Protein AF-A0A3C1B361-F1 (afdb_monomer)

Structure (mmCIF, N/CA/C/O backbone):
data_AF-A0A3C1B361-F1
#
_entry.id   AF-A0A3C1B361-F1
#
loop_
_atom_site.group_PDB
_atom_site.id
_atom_site.type_symbol
_atom_site.label_atom_id
_atom_site.label_alt_id
_atom_site.label_comp_id
_atom_site.label_asym_id
_atom_site.label_entity_id
_atom_site.label_seq_id
_atom_site.pdbx_PDB_ins_code
_atom_site.Cartn_x
_atom_site.Cartn_y
_atom_site.Cartn_z
_atom_site.occupancy
_atom_site.B_iso_or_equiv
_atom_site.auth_seq_id
_atom_site.auth_comp_id
_atom_site.auth_asym_id
_atom_site.auth_atom_id
_atom_site.pdbx_PDB_model_num
ATOM 1 N N . SER A 1 1 ? 0.308 -40.276 -35.090 1.00 43.78 1 SER A N 1
ATOM 2 C CA . SER A 1 1 ? 1.074 -39.044 -34.791 1.00 43.78 1 SER A CA 1
ATOM 3 C C . SER A 1 1 ? 0.540 -38.230 -33.607 1.00 43.78 1 SER A C 1
ATOM 5 O O . SER A 1 1 ? 1.326 -37.520 -33.003 1.00 43.78 1 SER A O 1
ATOM 7 N N . GLY A 1 2 ? -0.745 -38.332 -33.219 1.00 41.47 2 GLY A N 1
ATOM 8 C CA . GLY A 1 2 ? -1.313 -37.554 -32.095 1.00 41.47 2 GLY A CA 1
ATOM 9 C C . GLY A 1 2 ? -0.984 -38.049 -30.674 1.00 41.47 2 GLY A C 1
ATOM 10 O O . GLY A 1 2 ? -1.114 -37.291 -29.724 1.00 41.47 2 GLY A O 1
ATOM 11 N N . SER A 1 3 ? -0.509 -39.290 -30.516 1.00 43.78 3 SER A N 1
ATOM 12 C CA . SER A 1 3 ? -0.198 -39.880 -29.199 1.00 43.78 3 SER A CA 1
ATOM 13 C C . SER A 1 3 ? 1.091 -39.331 -28.559 1.00 43.78 3 SER A C 1
ATOM 15 O O . SER A 1 3 ? 1.158 -39.249 -27.337 1.00 43.78 3 SER A O 1
ATOM 17 N N . LEU A 1 4 ? 2.077 -38.904 -29.359 1.00 37.38 4 LEU A N 1
ATOM 18 C CA . LEU A 1 4 ? 3.345 -38.331 -28.874 1.00 37.38 4 LEU A CA 1
ATOM 19 C C . LEU A 1 4 ? 3.200 -36.869 -28.421 1.00 37.38 4 LEU A C 1
ATOM 21 O O . LEU A 1 4 ? 3.831 -36.459 -27.453 1.00 37.38 4 LEU A O 1
ATOM 25 N N . LEU A 1 5 ? 2.336 -36.096 -29.088 1.00 31.28 5 LEU A N 1
ATOM 26 C CA . LEU A 1 5 ? 2.007 -34.728 -28.674 1.00 31.28 5 LEU A CA 1
ATOM 27 C C . LEU A 1 5 ? 1.145 -34.729 -27.404 1.00 31.28 5 LEU A C 1
ATOM 29 O O . LEU A 1 5 ? 1.425 -33.969 -26.486 1.00 31.28 5 LEU A O 1
ATOM 33 N N . ALA A 1 6 ? 0.176 -35.646 -27.297 1.00 35.16 6 ALA A N 1
ATOM 34 C CA . ALA A 1 6 ? -0.646 -35.795 -26.096 1.00 35.16 6 ALA A CA 1
ATOM 35 C C . ALA A 1 6 ? 0.151 -36.288 -24.869 1.00 35.16 6 ALA A C 1
ATOM 37 O O . ALA A 1 6 ? -0.128 -35.865 -23.748 1.00 35.16 6 ALA A O 1
ATOM 38 N N . SER A 1 7 ? 1.165 -37.149 -25.054 1.00 32.72 7 SER A N 1
ATOM 39 C CA . SER A 1 7 ? 2.025 -37.582 -23.941 1.00 32.72 7 SER A CA 1
ATOM 40 C C . SER A 1 7 ? 3.006 -36.494 -23.503 1.00 32.72 7 SER A C 1
ATOM 42 O O . SER A 1 7 ? 3.297 -36.389 -22.315 1.00 32.72 7 SER A O 1
ATOM 44 N N . ALA A 1 8 ? 3.505 -35.673 -24.435 1.00 37.97 8 ALA A N 1
ATOM 45 C CA . ALA A 1 8 ? 4.335 -34.516 -24.103 1.00 37.97 8 ALA A CA 1
ATOM 46 C C . ALA A 1 8 ? 3.552 -33.487 -23.271 1.00 37.97 8 ALA A C 1
ATOM 48 O O . ALA A 1 8 ? 4.084 -32.970 -22.291 1.00 37.97 8 ALA A O 1
ATOM 49 N N . ASP A 1 9 ? 2.275 -33.271 -23.598 1.00 42.62 9 ASP A N 1
ATOM 50 C CA . ASP A 1 9 ? 1.386 -32.341 -22.894 1.00 42.62 9 ASP A CA 1
ATOM 51 C C . ASP A 1 9 ? 1.032 -32.830 -21.476 1.00 42.62 9 ASP A C 1
ATOM 53 O O . ASP A 1 9 ? 1.065 -32.066 -20.517 1.00 42.62 9 ASP A O 1
ATOM 57 N N . GLN A 1 10 ? 0.812 -34.139 -21.288 1.00 42.81 10 GLN A N 1
ATOM 58 C CA . GLN A 1 10 ? 0.592 -34.726 -19.956 1.00 42.81 10 GLN A CA 1
ATOM 59 C C . GLN A 1 10 ? 1.847 -34.726 -19.074 1.00 42.81 10 GLN A C 1
ATOM 61 O O . GLN A 1 10 ? 1.753 -34.526 -17.862 1.00 42.81 10 GLN A O 1
ATOM 66 N N . VAL A 1 11 ? 3.027 -34.949 -19.659 1.00 43.09 11 VAL A N 1
ATOM 67 C CA . VAL A 1 11 ? 4.304 -34.875 -18.933 1.00 43.09 11 VAL A CA 1
ATOM 68 C C . VAL A 1 11 ? 4.613 -33.426 -18.560 1.00 43.09 11 VAL A C 1
ATOM 70 O O . VAL A 1 11 ? 5.000 -33.166 -17.424 1.00 43.09 11 VAL A O 1
ATOM 73 N N . PHE A 1 12 ? 4.359 -32.475 -19.459 1.00 39.59 12 PHE A N 1
ATOM 74 C CA . PHE A 1 12 ? 4.481 -31.048 -19.177 1.00 39.59 12 PHE A CA 1
ATOM 75 C C . PHE A 1 12 ? 3.481 -30.594 -18.107 1.00 39.59 12 PHE A C 1
ATOM 77 O O . PHE A 1 12 ? 3.872 -29.902 -17.172 1.00 39.59 12 PHE A O 1
ATOM 84 N N . ALA A 1 13 ? 2.228 -31.053 -18.160 1.00 45.12 13 ALA A N 1
ATOM 85 C CA . ALA A 1 13 ? 1.212 -30.787 -17.142 1.00 45.12 13 ALA A CA 1
ATOM 86 C C . ALA A 1 13 ? 1.587 -31.376 -15.772 1.00 45.12 13 ALA A C 1
ATOM 88 O O . ALA A 1 13 ? 1.383 -30.733 -14.750 1.00 45.12 13 ALA A O 1
ATOM 89 N N . ARG A 1 14 ? 2.197 -32.569 -15.739 1.00 44.44 14 ARG A N 1
ATOM 90 C CA . ARG A 1 14 ? 2.640 -33.220 -14.496 1.00 44.44 14 ARG A CA 1
ATOM 91 C C . ARG A 1 14 ? 3.894 -32.566 -13.907 1.00 44.44 14 ARG A C 1
ATOM 93 O O . ARG A 1 14 ? 3.990 -32.426 -12.693 1.00 44.44 14 ARG A O 1
ATOM 100 N N . ILE A 1 15 ? 4.838 -32.137 -14.748 1.00 48.41 15 ILE A N 1
ATOM 101 C CA . ILE A 1 15 ? 6.036 -31.394 -14.321 1.00 48.41 15 ILE A CA 1
ATOM 102 C C . ILE A 1 15 ? 5.644 -29.998 -13.832 1.00 48.41 15 ILE A C 1
ATOM 104 O O . ILE A 1 15 ? 6.114 -29.566 -12.783 1.00 48.41 15 ILE A O 1
ATOM 108 N N . THR A 1 16 ? 4.750 -29.309 -14.545 1.00 47.09 16 THR A N 1
ATOM 109 C CA . THR A 1 16 ? 4.246 -27.996 -14.124 1.00 47.09 16 THR A CA 1
ATOM 110 C C . THR A 1 16 ? 3.415 -28.107 -12.852 1.00 47.09 16 THR A C 1
ATOM 112 O O . THR A 1 16 ? 3.660 -27.330 -11.940 1.00 47.09 16 THR A O 1
ATOM 115 N N . SER A 1 17 ? 2.536 -29.104 -12.706 1.00 47.41 17 SER A N 1
ATOM 116 C CA . SER A 1 17 ? 1.758 -29.304 -11.476 1.00 47.41 17 SER A CA 1
ATOM 117 C C . SER A 1 17 ? 2.626 -29.686 -10.274 1.00 47.41 17 SER A C 1
ATOM 119 O O . SER A 1 17 ? 2.359 -29.226 -9.172 1.00 47.41 17 SER A O 1
ATOM 121 N N . GLN A 1 18 ? 3.677 -30.495 -10.459 1.00 49.66 18 GLN A N 1
ATOM 122 C CA . GLN A 1 18 ? 4.602 -30.863 -9.377 1.00 49.66 18 GLN A CA 1
ATOM 123 C C . GLN A 1 18 ? 5.540 -29.714 -8.985 1.00 49.66 18 GLN A C 1
ATOM 125 O O . GLN A 1 18 ? 5.823 -29.544 -7.800 1.00 49.66 18 GLN A O 1
ATOM 130 N N . LEU A 1 19 ? 5.975 -28.890 -9.945 1.00 46.25 19 LEU A N 1
ATOM 131 C CA . LEU A 1 19 ? 6.675 -27.635 -9.655 1.00 46.25 19 LEU A CA 1
ATOM 132 C C . LEU A 1 19 ? 5.749 -26.654 -8.925 1.00 46.25 19 LEU A C 1
ATOM 134 O O . LEU A 1 19 ? 6.136 -26.095 -7.911 1.00 46.25 19 LEU A O 1
ATOM 138 N N . LEU A 1 20 ? 4.509 -26.483 -9.381 1.00 46.53 20 LEU A N 1
ATOM 139 C CA . LEU A 1 20 ? 3.527 -25.587 -8.761 1.00 46.53 20 LEU A CA 1
ATOM 140 C C . LEU A 1 20 ? 3.079 -26.040 -7.362 1.00 46.53 20 LEU A C 1
ATOM 142 O O . LEU A 1 20 ? 2.824 -25.184 -6.522 1.00 46.53 20 LEU A O 1
ATOM 146 N N . ALA A 1 21 ? 3.005 -27.348 -7.099 1.00 48.56 21 ALA A N 1
ATOM 147 C CA . ALA A 1 21 ? 2.548 -27.895 -5.818 1.00 48.56 21 ALA A CA 1
ATOM 148 C C . ALA A 1 21 ? 3.612 -27.853 -4.706 1.00 48.56 21 ALA A C 1
ATOM 150 O O . ALA A 1 21 ? 3.256 -27.733 -3.538 1.00 48.56 21 ALA A O 1
ATOM 151 N N . ASN A 1 22 ? 4.902 -27.931 -5.053 1.00 41.91 22 ASN A N 1
ATOM 152 C CA . ASN A 1 22 ? 6.002 -27.922 -4.076 1.00 41.91 22 ASN A CA 1
ATOM 153 C C . ASN A 1 22 ? 6.704 -26.566 -3.938 1.00 41.91 22 ASN A C 1
ATOM 155 O O . ASN A 1 22 ? 7.564 -26.407 -3.073 1.00 41.91 22 ASN A O 1
ATOM 159 N N . LEU A 1 23 ? 6.371 -25.587 -4.778 1.00 42.28 23 LEU A N 1
ATOM 160 C CA . LEU A 1 23 ? 6.886 -24.235 -4.635 1.00 42.28 23 LEU A CA 1
ATOM 161 C C . LEU A 1 23 ? 5.930 -23.436 -3.749 1.00 42.28 23 LEU A C 1
ATOM 163 O O . LEU A 1 23 ? 4.831 -23.073 -4.170 1.00 42.28 23 LEU A O 1
ATOM 167 N N . SER A 1 24 ? 6.386 -23.042 -2.560 1.00 50.28 24 SER A N 1
ATOM 168 C CA . SER A 1 24 ? 5.965 -21.774 -1.966 1.00 50.28 24 SER A CA 1
ATOM 169 C C . SER A 1 24 ? 6.374 -20.678 -2.959 1.00 50.28 24 SER A C 1
ATOM 171 O O . SER A 1 24 ? 7.453 -20.101 -2.869 1.00 50.28 24 SER A O 1
ATOM 173 N N . LEU A 1 25 ? 5.548 -20.440 -3.990 1.00 50.75 25 LEU A N 1
ATOM 174 C CA . LEU A 1 25 ? 5.899 -19.597 -5.139 1.00 50.75 25 LEU A CA 1
ATOM 175 C C . LEU A 1 25 ? 6.441 -18.241 -4.681 1.00 50.75 25 LEU A C 1
ATOM 177 O O . LEU A 1 25 ? 7.378 -17.728 -5.276 1.00 50.75 25 LEU A O 1
ATOM 181 N N . ASN A 1 26 ? 5.930 -17.699 -3.576 1.00 49.22 26 ASN A N 1
ATOM 182 C CA . ASN A 1 26 ? 6.460 -16.478 -2.981 1.00 49.22 26 ASN A CA 1
ATOM 183 C C . ASN A 1 26 ? 7.916 -16.590 -2.526 1.00 49.22 26 ASN A C 1
ATOM 185 O O . ASN A 1 26 ? 8.687 -15.690 -2.836 1.00 49.22 26 ASN A O 1
ATOM 189 N N . GLU A 1 27 ? 8.328 -17.656 -1.848 1.00 53.78 27 GLU A N 1
ATOM 190 C CA . GLU A 1 27 ? 9.717 -17.810 -1.407 1.00 53.78 27 GLU A CA 1
ATOM 191 C C . GLU A 1 27 ? 10.642 -18.049 -2.597 1.00 53.78 27 GLU A C 1
ATOM 193 O O . GLU A 1 27 ? 11.673 -17.392 -2.698 1.00 53.78 27 GLU A O 1
ATOM 198 N N . PHE A 1 28 ? 10.241 -18.893 -3.553 1.00 56.16 28 PHE A N 1
ATOM 199 C CA . PHE A 1 28 ? 11.017 -19.122 -4.772 1.00 56.16 28 PHE A CA 1
ATOM 200 C C . PHE A 1 28 ? 11.166 -17.849 -5.612 1.00 56.16 28 PHE A C 1
ATOM 202 O O . PHE A 1 28 ? 12.274 -17.514 -6.021 1.00 56.16 28 PHE A O 1
ATOM 209 N N . PHE A 1 29 ? 10.085 -17.092 -5.834 1.00 56.94 29 PHE A N 1
ATOM 210 C CA . PHE A 1 29 ? 10.151 -15.831 -6.576 1.00 56.94 29 PHE A CA 1
ATOM 211 C C . PHE A 1 29 ? 10.931 -14.762 -5.818 1.00 56.94 29 PHE A C 1
ATOM 213 O O . PHE A 1 29 ? 11.700 -14.037 -6.440 1.00 56.94 29 PHE A O 1
ATOM 220 N N . THR A 1 30 ? 10.793 -14.682 -4.494 1.00 55.38 30 THR A N 1
ATOM 221 C CA . THR A 1 30 ? 11.565 -13.737 -3.677 1.00 55.38 30 THR A CA 1
ATOM 222 C C . THR A 1 30 ? 13.045 -14.071 -3.726 1.00 55.38 30 THR A C 1
ATOM 224 O O . THR A 1 30 ? 13.848 -13.182 -3.977 1.00 55.38 30 THR A O 1
ATOM 227 N N . GLN A 1 31 ? 13.415 -15.344 -3.568 1.00 56.97 31 GLN A N 1
ATOM 228 C CA . GLN A 1 31 ? 14.799 -15.811 -3.626 1.00 56.97 31 GLN A CA 1
ATOM 229 C C . GLN A 1 31 ? 15.398 -15.661 -5.027 1.00 56.97 31 GLN A C 1
ATOM 231 O O . GLN A 1 31 ? 16.517 -15.174 -5.148 1.00 56.97 31 GLN A O 1
ATOM 236 N N . LEU A 1 32 ? 14.658 -16.008 -6.084 1.00 63.91 32 LEU A N 1
ATOM 237 C CA . LEU A 1 32 ? 15.095 -15.850 -7.474 1.00 63.91 32 LEU A CA 1
ATOM 238 C C . LEU A 1 32 ? 15.288 -14.372 -7.833 1.00 63.91 32 LEU A C 1
ATOM 240 O O . LEU A 1 32 ? 16.283 -14.004 -8.453 1.00 63.91 32 LEU A O 1
ATOM 244 N N . PHE A 1 33 ? 14.366 -13.512 -7.403 1.00 64.56 33 PHE A N 1
ATOM 245 C CA . PHE A 1 33 ? 14.441 -12.071 -7.612 1.00 64.56 33 PHE A CA 1
ATOM 246 C C . PHE A 1 33 ? 15.593 -11.433 -6.817 1.00 64.56 33 PHE A C 1
ATOM 248 O O . PHE A 1 33 ? 16.367 -10.660 -7.382 1.00 64.56 33 PHE A O 1
ATOM 255 N N . LEU A 1 34 ? 15.780 -11.806 -5.542 1.00 62.50 34 LEU A N 1
ATOM 256 C CA . LEU A 1 34 ? 16.923 -11.363 -4.731 1.00 62.50 34 LEU A CA 1
ATOM 257 C C . LEU A 1 34 ? 18.249 -11.829 -5.337 1.00 62.50 34 LEU A C 1
ATOM 259 O O . LEU A 1 34 ? 19.192 -11.045 -5.439 1.00 62.50 34 LEU A O 1
ATOM 263 N N . ALA A 1 35 ? 18.308 -13.090 -5.772 1.00 64.12 35 ALA A N 1
ATOM 264 C CA . ALA A 1 35 ? 19.471 -13.655 -6.435 1.00 64.12 35 ALA A CA 1
ATOM 265 C C . ALA A 1 35 ? 19.816 -12.857 -7.694 1.00 64.12 35 ALA A C 1
ATOM 267 O O . ALA A 1 35 ? 20.983 -12.550 -7.897 1.00 64.12 35 ALA A O 1
ATOM 268 N N . LEU A 1 36 ? 18.828 -12.435 -8.489 1.00 64.19 36 LEU A N 1
ATOM 269 C CA . LEU A 1 36 ? 19.059 -11.676 -9.719 1.00 64.19 36 LEU A CA 1
ATOM 270 C C . LEU A 1 36 ? 19.474 -10.215 -9.479 1.00 64.19 36 LEU A C 1
ATOM 272 O O . LEU A 1 36 ? 20.183 -9.644 -10.302 1.00 64.19 36 LEU A O 1
ATOM 276 N N . ILE A 1 37 ? 19.067 -9.609 -8.360 1.00 66.25 37 ILE A N 1
ATOM 277 C CA . ILE A 1 37 ? 19.545 -8.279 -7.938 1.00 66.25 37 ILE A CA 1
ATOM 278 C C . ILE A 1 37 ? 20.979 -8.359 -7.447 1.00 66.25 37 ILE A C 1
ATOM 280 O O . ILE A 1 37 ? 21.777 -7.483 -7.763 1.00 66.25 37 ILE A O 1
ATOM 284 N N . LEU A 1 38 ? 21.302 -9.392 -6.667 1.00 61.62 38 LEU A N 1
ATOM 285 C CA . LEU A 1 38 ? 22.637 -9.594 -6.115 1.00 61.62 38 LEU A CA 1
ATOM 286 C C . LEU A 1 38 ? 23.616 -10.098 -7.174 1.00 61.62 38 LEU A C 1
ATOM 288 O O . LEU A 1 38 ? 24.799 -9.775 -7.101 1.00 61.62 38 LEU A O 1
ATOM 292 N N . PHE A 1 39 ? 23.139 -10.827 -8.182 1.00 73.62 39 PHE A N 1
ATOM 293 C CA . PHE A 1 39 ? 23.966 -11.421 -9.226 1.00 73.62 39 PHE A CA 1
ATOM 294 C C . PHE A 1 39 ? 24.863 -10.394 -9.943 1.00 73.62 39 PHE A C 1
ATOM 296 O O . PHE A 1 39 ? 26.060 -10.644 -10.014 1.00 73.62 39 PHE A O 1
ATOM 303 N N . PRO A 1 40 ? 24.392 -9.207 -10.378 1.00 64.94 40 PRO A N 1
ATOM 304 C CA . PRO A 1 40 ? 25.251 -8.150 -10.913 1.00 64.94 40 PRO A CA 1
ATOM 305 C C . PRO A 1 40 ? 26.303 -7.632 -9.928 1.00 64.94 40 PRO A C 1
ATOM 307 O O . PRO A 1 40 ? 27.407 -7.302 -10.350 1.00 64.94 40 PRO A O 1
ATOM 310 N N . PHE A 1 41 ? 25.996 -7.552 -8.628 1.00 63.84 41 PHE A N 1
ATOM 311 C CA . PHE A 1 41 ? 26.960 -7.113 -7.610 1.00 63.84 41 PHE A CA 1
ATOM 312 C C . PHE A 1 41 ? 28.024 -8.177 -7.357 1.00 63.84 41 PHE A C 1
ATOM 314 O O . PHE A 1 41 ? 29.206 -7.849 -7.292 1.00 63.84 41 PHE A O 1
ATOM 321 N N . ILE A 1 42 ? 27.618 -9.446 -7.282 1.00 66.56 42 ILE A N 1
ATOM 322 C CA . ILE A 1 42 ? 28.518 -10.596 -7.152 1.00 66.56 42 ILE A CA 1
ATOM 323 C C . ILE A 1 42 ? 29.387 -10.711 -8.407 1.00 66.56 42 ILE A C 1
ATOM 325 O O . ILE A 1 42 ? 30.605 -10.817 -8.306 1.00 66.56 42 ILE A O 1
ATOM 329 N N . PHE A 1 43 ? 28.789 -10.598 -9.592 1.00 67.88 43 PHE A N 1
ATOM 330 C CA . PHE A 1 43 ? 29.492 -10.616 -10.870 1.00 67.88 43 PHE A CA 1
ATOM 331 C C . PHE A 1 43 ? 30.463 -9.436 -10.995 1.00 67.88 43 PHE A C 1
ATOM 333 O O . PHE A 1 43 ? 31.602 -9.631 -11.396 1.00 67.88 43 PHE A O 1
ATOM 340 N N . SER A 1 44 ? 30.065 -8.229 -10.582 1.00 55.72 44 SER A N 1
ATOM 341 C CA . SER A 1 44 ? 30.933 -7.043 -10.532 1.00 55.72 44 SER A CA 1
ATOM 342 C C . SER A 1 44 ? 32.094 -7.213 -9.546 1.00 55.72 44 SER A C 1
ATOM 344 O O . SER A 1 44 ? 33.234 -6.881 -9.868 1.00 55.72 44 SER A O 1
ATOM 346 N N . PHE A 1 45 ? 31.845 -7.797 -8.371 1.00 62.12 45 PHE A N 1
ATOM 347 C CA . PHE A 1 45 ? 32.878 -8.124 -7.387 1.00 62.12 45 PHE A CA 1
ATOM 348 C C . PHE A 1 45 ? 33.878 -9.157 -7.932 1.00 62.12 45 PHE A C 1
ATOM 350 O O . PHE A 1 45 ? 35.089 -8.945 -7.858 1.00 62.12 45 PHE A O 1
ATOM 357 N N . MET A 1 46 ? 33.386 -10.229 -8.562 1.00 66.62 46 MET A N 1
ATOM 358 C CA . MET A 1 46 ? 34.220 -11.251 -9.205 1.00 66.62 46 MET A CA 1
ATOM 359 C C . MET A 1 46 ? 35.014 -10.689 -10.392 1.00 66.62 46 MET A C 1
ATOM 361 O O . MET A 1 46 ? 36.205 -10.960 -10.525 1.00 66.62 46 MET A O 1
ATOM 365 N N . TYR A 1 47 ? 34.384 -9.863 -11.229 1.00 62.59 47 TYR A N 1
ATOM 366 C CA . TYR A 1 47 ? 35.009 -9.241 -12.395 1.00 62.59 47 TYR A CA 1
ATOM 367 C C . TYR A 1 47 ? 36.061 -8.191 -11.999 1.00 62.59 47 TYR A C 1
ATOM 369 O O . TYR A 1 47 ? 37.126 -8.125 -12.608 1.00 62.59 47 TYR A O 1
ATOM 377 N N . SER A 1 48 ? 35.818 -7.427 -10.928 1.00 53.34 48 SER A N 1
ATOM 378 C CA . SER A 1 48 ? 36.789 -6.498 -10.332 1.00 53.34 48 SER A CA 1
ATOM 379 C C . SER A 1 48 ? 38.027 -7.228 -9.795 1.00 53.34 48 SER A C 1
ATOM 381 O O . SER A 1 48 ? 39.154 -6.789 -10.030 1.00 53.34 48 SER A O 1
ATOM 383 N N . GLY A 1 49 ? 37.843 -8.394 -9.162 1.00 52.62 49 GLY A N 1
ATOM 384 C CA . GLY A 1 49 ? 38.947 -9.272 -8.759 1.00 52.62 49 GLY A CA 1
ATOM 385 C C . GLY A 1 49 ? 39.768 -9.788 -9.947 1.00 52.62 49 GLY A C 1
ATOM 386 O O . GLY A 1 49 ? 40.997 -9.769 -9.900 1.00 52.62 49 GLY A O 1
ATOM 387 N N . TYR A 1 50 ? 39.098 -10.158 -11.042 1.00 57.38 50 TYR A N 1
ATOM 388 C CA . TYR A 1 50 ? 39.734 -10.646 -12.272 1.00 57.38 50 TYR A CA 1
ATOM 389 C C . TYR A 1 50 ? 40.514 -9.550 -13.024 1.00 57.38 50 TYR A C 1
ATOM 391 O O . TYR A 1 50 ? 41.604 -9.793 -13.543 1.00 57.38 50 TYR A O 1
ATOM 399 N N . ILE A 1 51 ? 39.989 -8.319 -13.065 1.00 50.88 51 ILE A N 1
ATOM 400 C CA . ILE A 1 51 ? 40.660 -7.166 -13.689 1.00 50.88 51 ILE A CA 1
ATOM 401 C C . ILE A 1 51 ? 41.845 -6.681 -12.850 1.00 50.88 51 ILE A C 1
ATOM 403 O O . ILE A 1 51 ? 42.887 -6.346 -13.414 1.00 50.88 51 ILE A O 1
ATOM 407 N N . LYS A 1 52 ? 41.737 -6.687 -11.514 1.00 47.19 52 LYS A N 1
ATOM 408 C CA . LYS A 1 52 ? 42.843 -6.303 -10.623 1.00 47.19 52 LYS A CA 1
ATOM 409 C C . LYS A 1 52 ? 44.062 -7.217 -10.786 1.00 47.19 52 LYS A C 1
ATOM 411 O O . LYS A 1 52 ? 45.184 -6.753 -10.624 1.00 47.19 52 LYS A O 1
ATOM 416 N N . GLN A 1 53 ? 43.854 -8.477 -11.168 1.00 51.09 53 GLN A N 1
ATOM 417 C CA . GLN A 1 53 ? 44.936 -9.421 -11.449 1.00 51.09 53 GLN A CA 1
ATOM 418 C C . GLN A 1 53 ? 45.629 -9.137 -12.796 1.00 51.09 53 GLN A C 1
ATOM 420 O O . GLN A 1 53 ? 46.840 -9.272 -12.892 1.00 51.09 53 GLN A O 1
ATOM 425 N N . ARG A 1 54 ? 44.905 -8.631 -13.807 1.00 47.66 54 ARG A N 1
ATOM 426 C CA . ARG A 1 54 ? 45.498 -8.201 -15.091 1.00 47.66 54 ARG A CA 1
ATOM 427 C C . ARG A 1 54 ? 46.210 -6.845 -15.042 1.00 47.66 54 ARG A C 1
ATOM 429 O O . ARG A 1 54 ? 47.132 -6.638 -15.817 1.00 47.66 54 ARG A O 1
ATOM 436 N N . PHE A 1 55 ? 45.806 -5.940 -14.149 1.00 46.12 55 PHE A N 1
ATOM 437 C CA . PHE A 1 55 ? 46.440 -4.619 -13.996 1.00 46.12 55 PHE A CA 1
ATOM 438 C C . PHE A 1 55 ? 47.709 -4.620 -13.131 1.00 46.12 55 PHE A C 1
ATOM 440 O O . PHE A 1 55 ? 48.421 -3.622 -13.119 1.00 46.12 55 PHE A O 1
ATOM 447 N N . ILE A 1 56 ? 47.997 -5.703 -12.401 1.00 50.94 56 ILE A N 1
ATOM 448 C CA . ILE A 1 56 ? 49.260 -5.839 -11.653 1.00 50.94 56 ILE A CA 1
ATOM 449 C C . ILE A 1 56 ? 50.363 -6.459 -12.535 1.00 50.94 56 ILE A C 1
ATOM 451 O O . ILE A 1 56 ? 51.536 -6.183 -12.301 1.00 50.94 56 ILE A O 1
ATOM 455 N N . ASP A 1 57 ? 49.999 -7.188 -13.599 1.00 51.72 57 ASP A N 1
ATOM 456 C CA . ASP A 1 57 ? 50.955 -7.858 -14.497 1.00 51.72 57 ASP A CA 1
ATOM 457 C C . ASP A 1 57 ? 51.294 -7.073 -15.783 1.00 51.72 57 ASP A C 1
ATOM 459 O O . ASP A 1 57 ? 52.231 -7.442 -16.491 1.00 51.72 57 ASP A O 1
ATOM 463 N N . GLN A 1 58 ? 50.586 -5.981 -16.100 1.00 47.16 58 GLN A N 1
ATOM 464 C CA . GLN A 1 58 ? 50.902 -5.119 -17.248 1.00 47.16 58 GLN A CA 1
ATOM 465 C C . GLN A 1 58 ? 50.914 -3.631 -16.864 1.00 47.16 58 GLN A C 1
ATOM 467 O O . GLN A 1 58 ? 49.883 -3.031 -16.575 1.00 47.16 58 GLN A O 1
ATOM 472 N N . ASP A 1 59 ? 52.116 -3.059 -16.951 1.00 40.44 59 ASP A N 1
ATOM 473 C CA . ASP A 1 59 ? 52.446 -1.638 -17.106 1.00 40.44 59 ASP A CA 1
ATOM 474 C C . ASP A 1 59 ? 52.582 -0.740 -15.866 1.00 40.44 59 ASP A C 1
ATOM 476 O O . ASP A 1 59 ? 51.741 0.090 -15.522 1.00 40.44 59 ASP A O 1
ATOM 480 N N . GLY A 1 60 ? 53.815 -0.738 -15.350 1.00 48.16 60 GLY A N 1
ATOM 481 C CA . GLY A 1 60 ? 54.440 0.387 -14.655 1.00 48.16 60 GLY A CA 1
ATOM 482 C C . GLY A 1 60 ? 54.794 1.584 -15.554 1.00 48.16 60 GLY A C 1
ATOM 483 O O . GLY A 1 60 ? 55.852 2.176 -15.367 1.00 48.16 60 GLY A O 1
ATOM 484 N N . SER A 1 61 ? 53.963 1.977 -16.529 1.00 45.41 61 SER A N 1
ATOM 485 C CA . SER A 1 61 ? 54.255 3.178 -17.338 1.00 45.41 61 SER A CA 1
ATOM 486 C C . SER A 1 61 ? 53.046 3.814 -18.041 1.00 45.41 61 SER A C 1
ATOM 488 O O . SER A 1 61 ? 53.014 3.935 -19.256 1.00 45.41 61 SER A O 1
ATOM 490 N N . ALA A 1 62 ? 52.060 4.312 -17.289 1.00 38.22 62 ALA A N 1
ATOM 491 C CA . ALA A 1 62 ? 51.108 5.302 -17.826 1.00 38.22 62 ALA A CA 1
ATOM 492 C C . ALA A 1 62 ? 50.438 6.140 -16.724 1.00 38.22 62 ALA A C 1
ATOM 494 O O . ALA A 1 62 ? 49.228 6.356 -16.717 1.00 38.22 62 ALA A O 1
ATOM 495 N N . PHE A 1 63 ? 51.228 6.638 -15.772 1.00 39.41 63 PHE A N 1
ATOM 496 C CA . PHE A 1 63 ? 50.756 7.570 -14.748 1.00 39.41 63 PHE A CA 1
ATOM 497 C C . PHE A 1 63 ? 50.787 9.010 -15.280 1.00 39.41 63 PHE A C 1
ATOM 499 O O . PHE A 1 63 ? 51.555 9.833 -14.803 1.00 39.41 63 PHE A O 1
ATOM 506 N N . ASN A 1 64 ? 50.020 9.320 -16.330 1.00 43.38 64 ASN A N 1
ATOM 507 C CA . ASN A 1 64 ? 49.695 10.712 -16.657 1.00 43.38 64 ASN A CA 1
ATOM 508 C C . ASN A 1 64 ? 48.596 10.805 -17.714 1.00 43.38 64 ASN A C 1
ATOM 510 O O . ASN A 1 64 ? 48.867 10.772 -18.912 1.00 43.38 64 ASN A O 1
ATOM 514 N N . ARG A 1 65 ? 47.353 10.942 -17.238 1.00 37.31 65 ARG A N 1
ATOM 515 C CA . ARG A 1 65 ? 46.295 11.795 -17.809 1.00 37.31 65 ARG A CA 1
ATOM 516 C C . ARG A 1 65 ? 45.036 11.679 -16.954 1.00 37.31 65 ARG A C 1
ATOM 518 O O . ARG A 1 65 ? 44.056 11.028 -17.306 1.00 37.31 65 ARG A O 1
ATOM 525 N N . ILE A 1 66 ? 45.100 12.313 -15.788 1.00 43.44 66 ILE A N 1
ATOM 526 C CA . ILE A 1 66 ? 43.912 12.672 -15.018 1.00 43.44 66 ILE A CA 1
ATOM 527 C C . ILE A 1 66 ? 43.411 13.984 -15.622 1.00 43.44 66 ILE A C 1
ATOM 529 O O . ILE A 1 66 ? 43.835 15.052 -15.198 1.00 43.44 66 ILE A O 1
ATOM 533 N N . ASP A 1 67 ? 42.536 13.892 -16.624 1.00 34.16 67 ASP A N 1
ATOM 534 C CA . ASP A 1 67 ? 41.701 15.025 -17.026 1.00 34.16 67 ASP A CA 1
ATOM 535 C C . ASP A 1 67 ? 40.300 14.843 -16.443 1.00 34.16 67 ASP A C 1
ATOM 537 O O . ASP A 1 67 ? 39.512 13.964 -16.810 1.00 34.16 67 ASP A O 1
ATOM 541 N N . SER A 1 68 ? 40.033 15.708 -15.474 1.00 48.00 68 SER A N 1
ATOM 542 C CA . SER A 1 68 ? 38.789 15.934 -14.768 1.00 48.00 68 SER A CA 1
ATOM 543 C C . SER A 1 68 ? 37.709 16.469 -15.709 1.00 48.00 68 SER A C 1
ATOM 545 O O . SER A 1 68 ? 37.616 17.653 -16.008 1.00 48.00 68 SER A O 1
ATOM 547 N N . THR A 1 69 ? 36.792 15.593 -16.104 1.00 35.34 69 THR A N 1
ATOM 548 C CA . THR A 1 69 ? 35.407 15.983 -16.381 1.00 35.34 69 THR A CA 1
ATOM 549 C C . THR A 1 69 ? 34.514 14.956 -15.712 1.00 35.34 69 THR A C 1
ATOM 551 O O . THR A 1 69 ? 34.805 13.762 -15.730 1.00 35.34 69 THR A O 1
ATOM 554 N N . THR A 1 70 ? 33.458 15.419 -15.054 1.00 38.56 70 THR A N 1
ATOM 555 C CA . THR A 1 70 ? 32.448 14.624 -14.354 1.00 38.56 70 THR A CA 1
ATOM 556 C C . THR A 1 70 ? 31.782 13.620 -15.302 1.00 38.56 70 THR A C 1
ATOM 558 O O . THR A 1 70 ? 30.679 13.824 -15.805 1.00 38.56 70 THR A O 1
ATOM 561 N N . LYS A 1 71 ? 32.454 12.493 -15.557 1.00 35.19 71 LYS A N 1
ATOM 562 C CA . LYS A 1 71 ? 31.884 11.322 -16.218 1.00 35.19 71 LYS A CA 1
ATOM 563 C C . LYS A 1 71 ? 30.908 10.692 -15.236 1.00 35.19 71 LYS A C 1
ATOM 565 O O . LYS A 1 71 ? 31.263 9.818 -14.452 1.00 35.19 71 LYS A O 1
ATOM 570 N N . GLY A 1 72 ? 29.668 11.177 -15.269 1.00 39.72 72 GLY A N 1
ATOM 571 C CA . GLY A 1 72 ? 28.543 10.461 -14.685 1.00 39.72 72 GLY A CA 1
ATOM 572 C C . GLY A 1 72 ? 28.588 9.003 -15.144 1.00 39.72 72 GLY A C 1
ATOM 573 O O . GLY A 1 72 ? 28.933 8.731 -16.293 1.00 39.72 72 GLY A O 1
ATOM 574 N N . PHE A 1 73 ? 28.293 8.094 -14.219 1.00 42.19 73 PHE A N 1
ATOM 575 C CA . PHE A 1 73 ? 28.284 6.642 -14.384 1.00 42.19 73 PHE A CA 1
ATOM 576 C C . PHE A 1 73 ? 27.575 6.240 -15.696 1.00 42.19 73 PHE A C 1
ATOM 578 O O . PHE A 1 73 ? 26.349 6.162 -15.755 1.00 42.19 73 PHE A O 1
ATOM 585 N N . ARG A 1 74 ? 28.333 6.063 -16.786 1.00 50.62 74 ARG A N 1
ATOM 586 C CA . ARG A 1 74 ? 27.805 5.641 -18.088 1.00 50.62 74 ARG A CA 1
ATOM 587 C C . ARG A 1 74 ? 27.848 4.123 -18.121 1.00 50.62 74 ARG A C 1
ATOM 589 O O . ARG A 1 74 ? 28.872 3.539 -18.456 1.00 50.62 74 ARG A O 1
ATOM 596 N N . ILE A 1 75 ? 26.740 3.510 -17.719 1.00 56.06 75 ILE A N 1
ATOM 597 C CA . ILE A 1 75 ? 26.529 2.067 -17.852 1.00 56.06 75 ILE A CA 1
ATOM 598 C C . ILE A 1 75 ? 26.588 1.730 -19.344 1.00 56.06 75 ILE A C 1
ATOM 600 O O . ILE A 1 75 ? 25.959 2.411 -20.159 1.00 56.06 75 ILE A O 1
ATOM 604 N N . ASP A 1 76 ? 27.367 0.710 -19.705 1.00 64.94 76 ASP A N 1
ATOM 605 C CA . ASP A 1 76 ? 27.426 0.213 -21.077 1.00 64.94 76 ASP A CA 1
ATOM 606 C C . ASP A 1 76 ? 26.013 -0.180 -21.532 1.00 64.94 76 ASP A C 1
ATOM 608 O O . ASP A 1 76 ? 25.310 -0.942 -20.861 1.00 64.94 76 ASP A O 1
ATOM 612 N N . LYS A 1 77 ? 25.589 0.358 -22.680 1.00 62.16 77 LYS A N 1
ATOM 613 C CA . LYS A 1 77 ? 24.262 0.108 -23.253 1.00 62.16 77 LYS A CA 1
ATOM 614 C C . LYS A 1 77 ? 24.020 -1.385 -23.461 1.00 62.16 77 LYS A C 1
ATOM 616 O O . LYS A 1 77 ? 22.893 -1.831 -23.294 1.00 62.16 77 LYS A O 1
ATOM 621 N N . THR A 1 78 ? 25.065 -2.148 -23.773 1.00 67.44 78 THR A N 1
ATOM 622 C CA . THR A 1 78 ? 24.975 -3.596 -23.991 1.00 67.44 78 THR A CA 1
ATOM 623 C C . THR A 1 78 ? 24.646 -4.329 -22.693 1.00 67.44 78 THR A C 1
ATOM 625 O O . THR A 1 78 ? 23.729 -5.143 -22.661 1.00 67.44 78 THR A O 1
ATOM 628 N N . ILE A 1 79 ? 25.330 -3.982 -21.597 1.00 70.00 79 ILE A N 1
ATOM 629 C CA . ILE A 1 79 ? 25.071 -4.552 -20.265 1.00 70.00 79 ILE A CA 1
ATOM 630 C C . ILE A 1 79 ? 23.649 -4.208 -19.821 1.00 70.00 79 ILE A C 1
ATOM 632 O O . ILE A 1 79 ? 22.923 -5.075 -19.339 1.00 70.00 79 ILE A O 1
ATOM 636 N N . LEU A 1 80 ? 23.232 -2.956 -20.028 1.00 66.69 80 LEU A N 1
ATOM 637 C CA . LEU A 1 80 ? 21.898 -2.500 -19.660 1.00 66.69 80 LEU A CA 1
ATOM 638 C C . LEU A 1 80 ? 20.799 -3.233 -20.442 1.00 66.69 80 LEU A C 1
ATOM 640 O O . LEU A 1 80 ? 19.826 -3.663 -19.835 1.00 66.69 80 LEU A O 1
ATOM 644 N N . ILE A 1 81 ? 20.951 -3.396 -21.759 1.00 67.19 81 ILE A N 1
ATOM 645 C CA . ILE A 1 81 ? 19.969 -4.094 -22.603 1.00 67.19 81 ILE A CA 1
ATOM 646 C C . ILE A 1 81 ? 19.863 -5.567 -22.206 1.00 67.19 81 ILE A C 1
ATOM 648 O O . ILE A 1 81 ? 18.752 -6.054 -22.009 1.00 67.19 81 ILE A O 1
ATOM 652 N N . THR A 1 82 ? 20.987 -6.268 -22.031 1.00 73.50 82 THR A N 1
ATOM 653 C CA . THR A 1 82 ? 20.986 -7.682 -21.618 1.00 73.50 82 THR A CA 1
ATOM 654 C C . THR A 1 82 ? 20.338 -7.862 -20.246 1.00 73.50 82 THR A C 1
ATOM 656 O O . THR A 1 82 ? 19.528 -8.767 -20.049 1.00 73.50 82 THR A O 1
ATOM 659 N N . PHE A 1 83 ? 20.643 -6.969 -19.304 1.00 73.31 83 PHE A N 1
ATOM 660 C CA . PHE A 1 83 ? 20.052 -6.985 -17.971 1.00 73.31 83 PHE A CA 1
ATOM 661 C C . PHE A 1 83 ? 18.541 -6.709 -18.000 1.00 73.31 83 PHE A C 1
ATOM 663 O O . PHE A 1 83 ? 17.775 -7.474 -17.415 1.00 73.31 83 PHE A O 1
ATOM 670 N N . LEU A 1 84 ? 18.096 -5.677 -18.730 1.00 70.06 84 LEU A N 1
ATOM 671 C CA . LEU A 1 84 ? 16.668 -5.383 -18.905 1.00 70.06 84 LEU A CA 1
ATOM 672 C C . LEU A 1 84 ? 15.929 -6.542 -19.578 1.00 70.06 84 LEU A C 1
ATOM 674 O O . LEU A 1 84 ? 14.851 -6.902 -19.117 1.00 70.06 84 LEU A O 1
ATOM 678 N N . SER A 1 85 ? 16.527 -7.164 -20.596 1.00 73.94 85 SER A N 1
ATOM 679 C CA . SER A 1 85 ? 15.928 -8.298 -21.312 1.00 73.94 85 SER A CA 1
ATOM 680 C C . SER A 1 85 ? 15.698 -9.491 -20.381 1.00 73.94 85 SER A C 1
ATOM 682 O O . SER A 1 85 ? 14.635 -10.109 -20.404 1.00 73.94 85 SER A O 1
ATOM 684 N N . CYS A 1 86 ? 16.673 -9.800 -19.517 1.00 74.88 86 CYS A N 1
ATOM 685 C CA . CYS A 1 86 ? 16.557 -10.876 -18.531 1.00 74.88 86 CYS A CA 1
ATOM 686 C C . CYS A 1 86 ? 15.409 -10.615 -17.543 1.00 74.88 86 CYS A C 1
ATOM 688 O O . CYS A 1 86 ? 14.599 -11.502 -17.267 1.00 74.88 86 CYS A O 1
ATOM 690 N N . ILE A 1 87 ? 15.293 -9.376 -17.065 1.00 73.44 87 ILE A N 1
ATOM 691 C CA . ILE A 1 87 ? 14.227 -8.979 -16.143 1.00 73.44 87 ILE A CA 1
ATOM 692 C C . ILE A 1 87 ? 12.864 -8.981 -16.843 1.00 73.44 87 ILE A C 1
ATOM 694 O O . ILE A 1 87 ? 11.885 -9.464 -16.279 1.00 73.44 87 ILE A O 1
ATOM 698 N N . ASN A 1 88 ? 12.785 -8.502 -18.084 1.00 77.75 88 ASN A N 1
ATOM 699 C CA . ASN A 1 88 ? 11.554 -8.521 -18.868 1.00 77.75 88 ASN A CA 1
ATOM 700 C C . ASN A 1 88 ? 11.059 -9.942 -19.130 1.00 77.75 88 ASN A C 1
ATOM 702 O O . ASN A 1 88 ? 9.865 -10.199 -18.987 1.00 77.75 88 ASN A O 1
ATOM 706 N N . LEU A 1 89 ? 11.957 -10.886 -19.426 1.00 77.06 89 LEU A N 1
ATOM 707 C CA . LEU A 1 89 ? 11.596 -12.297 -19.566 1.00 77.06 89 LEU A CA 1
ATOM 708 C C . LEU A 1 89 ? 10.962 -12.846 -18.279 1.00 77.06 89 LEU A C 1
ATOM 710 O O . LEU A 1 89 ? 9.932 -13.519 -18.333 1.00 77.06 89 LEU A O 1
ATOM 714 N N . LEU A 1 90 ? 11.538 -12.514 -17.120 1.00 71.81 90 LEU A N 1
ATOM 715 C CA . LEU A 1 90 ? 10.986 -12.897 -15.822 1.00 71.81 90 LEU A CA 1
ATOM 716 C C . LEU A 1 90 ? 9.595 -12.291 -15.596 1.00 71.81 90 LEU A C 1
ATOM 718 O O . LEU A 1 90 ? 8.693 -12.982 -15.129 1.00 71.81 90 LEU A O 1
ATOM 722 N N . TYR A 1 91 ? 9.398 -11.022 -15.953 1.00 73.12 91 TYR A N 1
ATOM 723 C CA . TYR A 1 91 ? 8.092 -10.374 -15.844 1.00 73.12 91 TYR A CA 1
ATOM 724 C C . TYR A 1 91 ? 7.044 -10.967 -16.764 1.00 73.12 91 TYR A C 1
ATOM 726 O O . TYR A 1 91 ? 5.893 -11.086 -16.357 1.00 73.12 91 TYR A O 1
ATOM 734 N N . ILE A 1 92 ? 7.422 -11.343 -17.983 1.00 73.75 92 ILE A N 1
ATOM 735 C CA . ILE A 1 92 ? 6.526 -12.034 -18.908 1.00 73.75 92 ILE A CA 1
ATOM 736 C C . ILE A 1 92 ? 6.108 -13.372 -18.295 1.00 73.75 92 ILE A C 1
ATOM 738 O O . ILE A 1 92 ? 4.915 -13.660 -18.230 1.00 73.75 92 ILE A O 1
ATOM 742 N N . LEU A 1 93 ? 7.059 -14.149 -17.765 1.00 69.75 93 LEU A N 1
ATOM 743 C CA . LEU A 1 93 ? 6.761 -15.407 -17.078 1.00 69.75 93 LEU A CA 1
ATOM 744 C C . LEU A 1 93 ? 5.828 -15.190 -15.876 1.00 69.75 93 LEU A C 1
ATOM 746 O O . LEU A 1 93 ? 4.825 -15.887 -15.729 1.00 69.75 93 LEU A O 1
ATOM 750 N N . PHE A 1 94 ? 6.117 -14.188 -15.046 1.00 69.25 94 PHE A N 1
ATOM 751 C CA . PHE A 1 94 ? 5.274 -13.816 -13.914 1.00 69.25 94 PHE A CA 1
ATOM 752 C C . PHE A 1 94 ? 3.866 -13.401 -14.363 1.00 69.25 94 PHE A C 1
ATOM 754 O O . PHE A 1 94 ? 2.880 -13.849 -13.782 1.00 69.25 94 PHE A O 1
ATOM 761 N N . ALA A 1 95 ? 3.750 -12.584 -15.411 1.00 68.31 95 ALA A N 1
ATOM 762 C CA . ALA A 1 95 ? 2.471 -12.139 -15.950 1.00 68.31 95 ALA A CA 1
ATOM 763 C C . ALA A 1 95 ? 1.641 -13.318 -16.474 1.00 68.31 95 ALA A C 1
ATOM 765 O O . ALA A 1 95 ? 0.449 -13.382 -16.191 1.00 68.31 95 ALA A O 1
ATOM 766 N N . VAL A 1 96 ? 2.263 -14.286 -17.156 1.00 67.12 96 VAL A N 1
ATOM 767 C CA . VAL A 1 96 ? 1.594 -15.519 -17.606 1.00 67.12 96 VAL A CA 1
ATOM 768 C C . VAL A 1 96 ? 1.032 -16.303 -16.416 1.00 67.12 96 VAL A C 1
ATOM 770 O O . VAL A 1 96 ? -0.136 -16.697 -16.435 1.00 67.12 96 VAL A O 1
ATOM 773 N N . ILE A 1 97 ? 1.813 -16.470 -15.345 1.00 65.31 97 ILE A N 1
ATOM 774 C CA . ILE A 1 97 ? 1.355 -17.146 -14.119 1.00 65.31 97 ILE A CA 1
ATOM 775 C C . ILE A 1 97 ? 0.184 -16.383 -13.481 1.00 65.31 97 ILE A C 1
ATOM 777 O O . ILE A 1 97 ? -0.823 -16.988 -13.114 1.00 65.31 97 ILE A O 1
ATOM 781 N N . GLN A 1 98 ? 0.272 -15.053 -13.390 1.00 66.44 98 GLN A N 1
ATOM 782 C CA . GLN A 1 98 ? -0.790 -14.220 -12.817 1.00 66.44 98 GLN A CA 1
ATOM 783 C C . GLN A 1 98 ? -2.081 -14.256 -13.632 1.00 66.44 98 GLN A C 1
ATOM 785 O O . GLN A 1 98 ? -3.157 -14.364 -1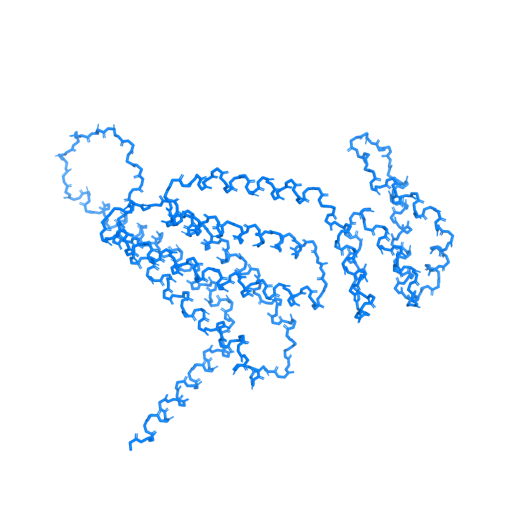3.053 1.00 66.44 98 GLN A O 1
ATOM 790 N N . VAL A 1 99 ? -1.992 -14.200 -14.963 1.00 64.50 99 VAL A N 1
ATOM 791 C CA . VAL A 1 99 ? -3.156 -14.326 -15.852 1.00 64.50 99 VAL A CA 1
ATOM 792 C C . VAL A 1 99 ? -3.807 -15.696 -15.681 1.00 64.50 99 VAL A C 1
ATOM 794 O O . VAL A 1 99 ? -5.029 -15.782 -15.606 1.00 64.50 99 VAL A O 1
ATOM 797 N N . THR A 1 100 ? -3.013 -16.758 -15.540 1.00 60.88 100 THR A N 1
ATOM 798 C CA . THR A 1 100 ? -3.519 -18.119 -15.290 1.00 60.88 100 THR A CA 1
ATOM 799 C C . THR A 1 100 ? -4.262 -18.208 -13.949 1.00 60.88 100 THR A C 1
ATOM 801 O O . THR A 1 100 ? -5.307 -18.849 -13.853 1.00 60.88 100 THR A O 1
ATOM 804 N N . TYR A 1 101 ? -3.772 -17.507 -12.923 1.00 58.75 101 TYR A N 1
ATOM 805 C CA . TYR A 1 101 ? -4.433 -17.416 -11.620 1.00 58.75 101 TYR A CA 1
ATOM 806 C C . TYR A 1 101 ? -5.744 -16.607 -11.681 1.00 58.75 101 TYR A C 1
ATOM 808 O O . TYR A 1 101 ? -6.772 -17.044 -11.168 1.00 58.75 101 TYR A O 1
ATOM 816 N N . LEU A 1 102 ? -5.729 -15.447 -12.349 1.00 57.06 102 LEU A N 1
ATOM 817 C CA . LEU A 1 102 ? -6.876 -14.534 -12.478 1.00 57.06 102 LEU A CA 1
ATOM 818 C C . LEU A 1 102 ? -8.002 -15.077 -13.364 1.00 57.06 102 LEU A C 1
ATOM 820 O O . LEU A 1 102 ? -9.169 -14.818 -13.089 1.00 57.06 102 LEU A O 1
ATOM 824 N N . THR A 1 103 ? -7.668 -15.826 -14.416 1.00 57.31 103 THR A N 1
ATOM 825 C CA . THR A 1 103 ? -8.652 -16.449 -15.323 1.00 57.31 103 THR A CA 1
ATOM 826 C C . THR A 1 103 ? -9.324 -17.682 -14.722 1.00 57.31 103 THR A C 1
ATOM 828 O O . THR A 1 103 ? -10.198 -18.269 -15.352 1.00 57.31 103 THR A O 1
ATOM 831 N N . GLY A 1 104 ? -8.950 -18.078 -13.501 1.00 50.19 104 GLY A N 1
ATOM 832 C CA . GLY A 1 104 ? -9.579 -19.197 -12.813 1.00 50.19 104 GLY A CA 1
ATOM 833 C C . GLY A 1 104 ? -9.236 -20.565 -13.403 1.00 50.19 104 GLY A C 1
ATOM 834 O O . GLY A 1 104 ? -9.825 -21.553 -12.982 1.00 50.19 104 GLY A O 1
ATOM 835 N N . ALA A 1 105 ? -8.237 -20.670 -14.290 1.00 48.12 105 ALA A N 1
ATOM 836 C CA . ALA A 1 105 ? -7.713 -21.961 -14.755 1.00 48.12 105 ALA A CA 1
ATOM 837 C C . ALA A 1 105 ? -7.168 -22.835 -13.597 1.00 48.12 105 ALA A C 1
ATOM 839 O O . ALA A 1 105 ? -6.990 -24.038 -13.758 1.00 48.12 105 ALA A O 1
ATOM 840 N N . PHE A 1 106 ? -6.965 -22.236 -12.415 1.00 42.75 106 PHE A N 1
ATOM 841 C CA . PHE A 1 106 ? -6.628 -22.893 -11.147 1.00 42.75 106 PHE A CA 1
ATOM 842 C C . PHE A 1 106 ? -7.783 -23.021 -10.136 1.00 42.75 106 PHE A C 1
ATOM 844 O O . PHE A 1 106 ? -7.579 -23.629 -9.089 1.00 42.75 106 PHE A O 1
ATOM 851 N N . GLN A 1 107 ? -8.999 -22.530 -10.417 1.00 43.31 107 GLN A N 1
ATOM 852 C CA . GLN A 1 107 ? -10.159 -22.787 -9.539 1.00 43.31 107 GLN A CA 1
ATOM 853 C C . GLN A 1 107 ? -10.526 -24.282 -9.469 1.00 43.31 107 GLN A C 1
ATOM 855 O O . GLN A 1 107 ? -11.286 -24.681 -8.596 1.00 43.31 107 GLN A O 1
ATOM 860 N N . ALA A 1 108 ? -9.946 -25.117 -10.338 1.00 43.06 108 ALA A N 1
ATOM 861 C CA . ALA A 1 108 ? -10.066 -26.572 -10.301 1.00 43.06 108 ALA A CA 1
ATOM 862 C C . ALA A 1 108 ? -9.027 -27.283 -9.398 1.00 43.06 108 ALA A C 1
ATOM 864 O O . ALA A 1 108 ? -9.067 -28.506 -9.306 1.00 43.06 108 ALA A O 1
ATOM 865 N N . ILE A 1 109 ? -8.072 -26.566 -8.780 1.00 44.22 109 ILE A N 1
ATOM 866 C CA . ILE A 1 109 ? -6.973 -27.160 -7.983 1.00 44.22 109 ILE A CA 1
ATOM 867 C C . ILE A 1 109 ? -6.628 -26.291 -6.757 1.00 44.22 109 ILE A C 1
ATOM 869 O O . ILE A 1 109 ? -5.469 -26.205 -6.349 1.00 44.22 109 ILE A O 1
ATOM 873 N N . LEU A 1 110 ? -7.604 -25.606 -6.157 1.00 45.47 110 LEU A N 1
ATOM 874 C CA . LEU A 1 110 ? -7.415 -25.202 -4.764 1.00 45.47 110 LEU A CA 1
ATOM 875 C C . LEU A 1 110 ? -7.604 -26.468 -3.914 1.00 45.47 110 LEU A C 1
ATOM 877 O O . LEU A 1 110 ? -8.659 -27.086 -4.038 1.00 45.47 110 LEU A O 1
ATOM 881 N N . PRO A 1 111 ? -6.616 -26.897 -3.107 1.00 42.59 111 PRO A N 1
ATOM 882 C CA . PRO A 1 111 ? -6.842 -27.953 -2.128 1.00 42.59 111 PRO A CA 1
ATOM 883 C C . PRO A 1 111 ? -8.015 -27.543 -1.234 1.00 42.59 111 PRO A C 1
ATOM 885 O O . PRO A 1 111 ? -8.045 -26.397 -0.779 1.00 42.59 111 PRO A O 1
ATOM 888 N N . ASP A 1 112 ? -8.939 -28.469 -0.971 1.00 50.69 112 ASP A N 1
ATOM 889 C CA . ASP A 1 112 ? -10.161 -28.241 -0.179 1.00 50.69 112 ASP A CA 1
ATOM 890 C C . ASP A 1 112 ? -9.885 -27.709 1.250 1.00 50.69 112 ASP A C 1
ATOM 892 O O . ASP A 1 112 ? -10.794 -27.232 1.928 1.00 50.69 112 ASP A O 1
ATOM 896 N N . ASP A 1 113 ? -8.617 -27.714 1.680 1.00 45.34 113 ASP A N 1
ATOM 897 C CA . ASP A 1 113 ? -8.174 -27.416 3.042 1.00 45.34 113 ASP A CA 1
ATOM 898 C C . ASP A 1 113 ? -7.554 -26.011 3.237 1.00 45.34 113 ASP A C 1
ATOM 900 O O . ASP A 1 113 ? -7.197 -25.656 4.361 1.00 45.34 113 ASP A O 1
ATOM 904 N N . LEU A 1 114 ? -7.399 -25.188 2.186 1.00 44.66 114 LEU A N 1
ATOM 905 C CA . LEU A 1 114 ? -6.856 -23.822 2.306 1.00 44.66 114 LEU A CA 1
ATOM 906 C C . LEU A 1 114 ? -7.920 -22.767 2.007 1.00 44.66 114 LEU A C 1
ATOM 908 O O . LEU A 1 114 ? -8.337 -22.573 0.864 1.00 44.66 114 LEU A O 1
ATOM 912 N N . THR A 1 115 ? -8.308 -22.001 3.030 1.00 54.97 115 THR A N 1
ATOM 913 C CA . THR A 1 115 ? -9.142 -20.821 2.804 1.00 54.97 115 THR A CA 1
ATOM 914 C C . THR A 1 115 ? -8.363 -19.792 1.973 1.00 54.97 115 THR A C 1
ATOM 916 O O . THR A 1 115 ? -7.179 -19.538 2.201 1.00 54.97 115 THR A O 1
ATOM 919 N N . TYR A 1 116 ? -9.027 -19.153 1.004 1.00 52.34 116 TYR A N 1
ATOM 920 C CA . TYR A 1 116 ? -8.442 -18.093 0.159 1.00 52.34 116 TYR A CA 1
ATOM 921 C C . TYR A 1 116 ? -7.749 -16.975 0.980 1.00 52.34 116 TYR A C 1
ATOM 923 O O . TYR A 1 116 ? -6.838 -16.303 0.493 1.00 52.34 116 TYR A O 1
ATOM 931 N N . ALA A 1 117 ? -8.161 -16.796 2.241 1.00 48.97 117 ALA A N 1
ATOM 932 C CA . ALA A 1 117 ? -7.608 -15.850 3.205 1.00 48.97 117 ALA A CA 1
ATOM 933 C C . ALA A 1 117 ? -6.226 -16.262 3.762 1.00 48.97 117 ALA A C 1
ATOM 935 O O . ALA A 1 117 ? -5.353 -15.401 3.904 1.00 48.97 117 ALA A O 1
ATOM 936 N N . GLU A 1 118 ? -5.983 -17.557 4.007 1.00 54.16 118 GLU A N 1
ATOM 937 C CA . GLU A 1 118 ? -4.677 -18.086 4.442 1.00 54.16 118 GLU A CA 1
ATOM 938 C C . GLU A 1 118 ? -3.596 -17.880 3.363 1.00 54.16 118 GLU A C 1
ATOM 940 O O . GLU A 1 118 ? -2.461 -17.480 3.652 1.00 54.16 118 GLU A O 1
ATOM 945 N N . TYR A 1 119 ? -3.967 -18.094 2.096 1.00 53.50 119 TYR A N 1
ATOM 946 C CA . TYR A 1 119 ? -3.092 -17.856 0.945 1.00 53.50 119 TYR A CA 1
ATOM 947 C C . TYR A 1 119 ? -2.776 -16.361 0.759 1.00 53.50 119 TYR A C 1
ATOM 949 O O . TYR A 1 119 ? -1.659 -15.997 0.402 1.00 53.50 119 TYR A O 1
ATOM 957 N N . ALA A 1 120 ? -3.727 -15.464 1.051 1.00 47.34 120 ALA A N 1
ATOM 958 C CA . ALA A 1 120 ? -3.510 -14.017 0.958 1.00 47.34 120 ALA A CA 1
ATOM 959 C C . ALA A 1 120 ? -2.547 -13.477 2.035 1.00 47.34 120 ALA A C 1
ATOM 961 O O . ALA A 1 120 ? -1.867 -12.473 1.804 1.00 47.34 120 ALA A O 1
ATOM 962 N N . ARG A 1 121 ? -2.461 -14.138 3.200 1.00 51.62 121 ARG A N 1
ATOM 963 C CA . ARG A 1 121 ? -1.544 -13.755 4.287 1.00 51.62 121 ARG A CA 1
ATOM 964 C C . ARG A 1 121 ? -0.093 -14.139 3.993 1.00 51.62 121 ARG A C 1
ATOM 966 O O . ARG A 1 121 ? 0.822 -13.424 4.401 1.00 51.62 121 ARG A O 1
ATOM 973 N N . SER A 1 122 ? 0.124 -15.254 3.299 1.00 52.38 122 SER A N 1
ATOM 974 C CA . SER A 1 122 ? 1.456 -15.766 2.985 1.00 52.38 122 SER A CA 1
ATOM 975 C C . SER A 1 122 ? 2.029 -15.067 1.746 1.00 52.38 122 SER A C 1
ATOM 977 O O . SER A 1 122 ? 1.566 -15.224 0.622 1.00 52.38 122 SER A O 1
ATOM 979 N N . GLY A 1 123 ? 3.062 -14.255 1.962 1.00 56.56 123 GLY A N 1
ATOM 980 C CA . GLY A 1 123 ? 3.894 -13.642 0.930 1.00 56.56 123 GLY A CA 1
ATOM 981 C C . GLY A 1 123 ? 3.412 -12.339 0.279 1.00 56.56 123 GLY A C 1
ATOM 982 O O . GLY A 1 123 ? 3.945 -11.910 -0.746 1.00 56.56 123 GLY A O 1
ATOM 983 N N . PHE A 1 124 ? 2.424 -11.666 0.880 1.00 62.91 124 PHE A N 1
ATOM 984 C CA . PHE A 1 124 ? 2.092 -10.282 0.529 1.00 62.91 124 PHE A CA 1
ATOM 985 C C . PHE A 1 124 ? 3.278 -9.327 0.755 1.00 62.91 124 PHE A C 1
ATOM 987 O O . PHE A 1 124 ? 3.573 -8.498 -0.107 1.00 62.91 124 PHE A O 1
ATOM 994 N N . PHE A 1 125 ? 3.952 -9.432 1.906 1.00 64.06 125 PHE A N 1
ATOM 995 C CA . PHE A 1 125 ? 5.048 -8.529 2.275 1.00 64.06 125 PHE A CA 1
ATOM 996 C C . PHE A 1 125 ? 6.241 -8.670 1.335 1.00 64.06 125 PHE A C 1
ATOM 998 O O . PHE A 1 125 ? 6.857 -7.681 0.947 1.00 64.06 125 PHE A O 1
ATOM 1005 N N . GLU A 1 126 ? 6.499 -9.892 0.901 1.00 66.19 126 GLU A N 1
ATOM 1006 C CA . GLU A 1 126 ? 7.489 -10.260 -0.086 1.00 66.19 126 GLU A CA 1
ATOM 1007 C C . GLU A 1 126 ? 7.154 -9.627 -1.440 1.00 66.19 126 GLU A C 1
ATOM 1009 O O . GLU A 1 126 ? 7.996 -8.934 -2.010 1.00 66.19 126 GLU A O 1
ATOM 1014 N N . LEU A 1 127 ? 5.906 -9.743 -1.919 1.00 65.44 127 LEU A N 1
ATOM 1015 C CA . LEU A 1 127 ? 5.475 -9.062 -3.148 1.00 65.44 127 LEU A CA 1
ATOM 1016 C C . LEU A 1 127 ? 5.551 -7.536 -3.045 1.00 65.44 127 LEU A C 1
ATOM 1018 O O . LEU A 1 127 ? 5.898 -6.878 -4.029 1.00 65.44 127 LEU A O 1
ATOM 1022 N N . ALA A 1 128 ? 5.220 -6.963 -1.888 1.00 65.94 128 ALA A N 1
ATOM 1023 C CA . ALA A 1 128 ? 5.337 -5.528 -1.654 1.00 65.94 128 ALA A CA 1
ATOM 1024 C C . ALA A 1 128 ? 6.810 -5.079 -1.678 1.00 65.94 128 ALA A C 1
ATOM 1026 O O . ALA A 1 128 ? 7.136 -4.058 -2.286 1.00 65.94 128 ALA A O 1
ATOM 1027 N N . GLY A 1 129 ? 7.716 -5.871 -1.097 1.00 67.19 129 GLY A N 1
ATOM 1028 C CA . GLY A 1 129 ? 9.161 -5.646 -1.167 1.00 67.19 129 GLY A CA 1
ATOM 1029 C C . GLY A 1 129 ? 9.698 -5.735 -2.598 1.00 67.19 129 GLY A C 1
ATOM 1030 O O . GLY A 1 129 ? 10.394 -4.828 -3.055 1.00 67.19 129 GLY A O 1
ATOM 1031 N N . VAL A 1 130 ? 9.308 -6.774 -3.341 1.00 68.38 130 VAL A N 1
ATOM 1032 C CA . VAL A 1 130 ? 9.643 -6.950 -4.765 1.00 68.38 130 VAL A CA 1
ATOM 1033 C C . VAL A 1 130 ? 9.159 -5.749 -5.585 1.00 68.38 130 VAL A C 1
ATOM 1035 O O . VAL A 1 130 ? 9.929 -5.161 -6.340 1.00 68.38 130 VAL A O 1
ATOM 1038 N N . SER A 1 131 ? 7.918 -5.314 -5.365 1.00 70.81 131 SER A N 1
ATOM 1039 C CA . SER A 1 131 ? 7.315 -4.129 -5.986 1.00 70.81 131 SER A CA 1
ATOM 1040 C C . SER A 1 131 ? 8.124 -2.846 -5.740 1.00 70.81 131 SER A C 1
ATOM 1042 O O . SER A 1 131 ? 8.348 -2.058 -6.662 1.00 70.81 131 SER A O 1
ATOM 1044 N N . PHE A 1 132 ? 8.620 -2.645 -4.517 1.00 72.12 132 PHE A N 1
ATOM 1045 C CA . PHE A 1 132 ? 9.451 -1.487 -4.190 1.00 72.12 132 PHE A CA 1
ATOM 1046 C C . PHE A 1 132 ? 10.810 -1.515 -4.896 1.00 72.12 132 PHE A C 1
ATOM 1048 O O . PHE A 1 132 ? 11.256 -0.506 -5.442 1.00 72.12 132 PHE A O 1
ATOM 1055 N N . ILE A 1 133 ? 11.465 -2.673 -4.935 1.00 72.50 133 ILE A N 1
ATOM 1056 C CA . ILE A 1 133 ? 12.727 -2.829 -5.665 1.00 72.50 133 ILE A CA 1
ATOM 1057 C C . ILE A 1 133 ? 12.498 -2.578 -7.160 1.00 72.50 133 ILE A C 1
ATOM 1059 O O . ILE A 1 133 ? 13.285 -1.878 -7.798 1.00 72.50 133 ILE A O 1
ATOM 1063 N N . ASN A 1 134 ? 11.397 -3.084 -7.713 1.00 75.12 134 ASN A N 1
ATOM 1064 C CA . ASN A 1 134 ? 11.017 -2.853 -9.103 1.00 75.12 134 ASN A CA 1
ATO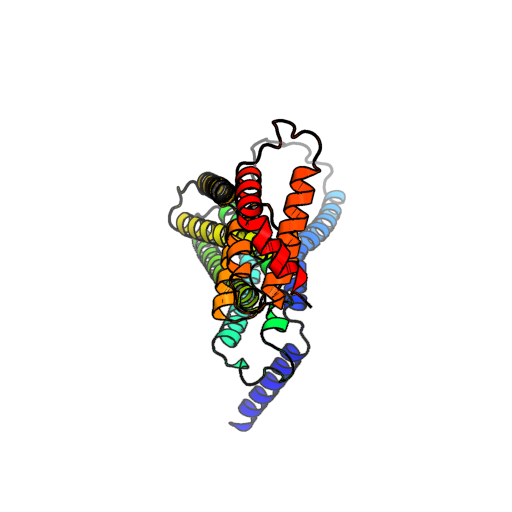M 1065 C C . ASN A 1 134 ? 10.867 -1.366 -9.421 1.00 75.12 134 ASN A C 1
ATOM 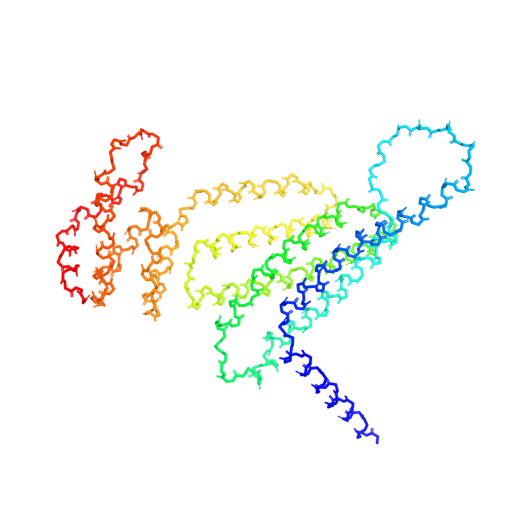1067 O O . ASN A 1 134 ? 11.364 -0.902 -10.447 1.00 75.12 134 ASN A O 1
ATOM 1071 N N . LEU A 1 135 ? 10.271 -0.591 -8.514 1.00 77.38 135 LEU A N 1
ATOM 1072 C CA . LEU A 1 135 ? 10.212 0.862 -8.644 1.00 77.38 135 LEU A CA 1
ATOM 1073 C C . LEU A 1 135 ? 11.614 1.484 -8.770 1.00 77.38 135 LEU A C 1
ATOM 1075 O O . LEU A 1 135 ? 11.842 2.309 -9.658 1.00 77.38 135 LEU A O 1
ATOM 1079 N N . ILE A 1 136 ? 12.561 1.080 -7.916 1.00 77.44 136 ILE A N 1
ATOM 1080 C CA . ILE A 1 136 ? 13.951 1.565 -7.956 1.00 77.44 136 ILE A CA 1
ATOM 1081 C C . ILE A 1 136 ? 14.612 1.184 -9.282 1.00 77.44 136 ILE A C 1
ATOM 1083 O O . ILE A 1 136 ? 15.247 2.022 -9.922 1.00 77.44 136 ILE A O 1
ATOM 1087 N N . LEU A 1 137 ? 14.435 -0.061 -9.719 1.00 72.44 137 LEU A N 1
ATOM 1088 C CA . LEU A 1 137 ? 14.989 -0.576 -10.964 1.00 72.44 137 LEU A CA 1
ATOM 1089 C C . LEU A 1 137 ? 14.495 0.224 -12.177 1.00 72.44 137 LEU A C 1
ATOM 1091 O O . LEU A 1 137 ? 15.304 0.665 -12.995 1.00 72.44 137 LEU A O 1
ATOM 1095 N N . VAL A 1 138 ? 13.185 0.473 -12.266 1.00 72.12 138 VAL A N 1
ATOM 1096 C CA . VAL A 1 138 ? 12.591 1.275 -13.344 1.00 72.12 138 VAL A CA 1
ATOM 1097 C C . VAL A 1 138 ? 13.113 2.714 -13.295 1.00 72.12 138 VAL A C 1
ATOM 1099 O O . VAL A 1 138 ? 13.481 3.271 -14.331 1.00 72.12 138 VAL A O 1
ATOM 1102 N N . LEU A 1 139 ? 13.21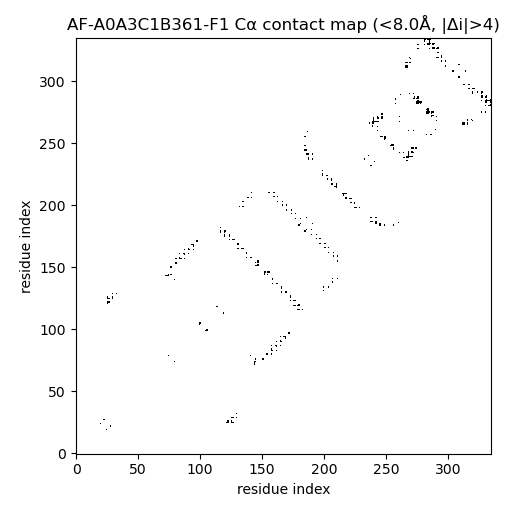7 3.319 -12.106 1.00 70.88 139 LEU A N 1
ATOM 1103 C CA . LEU A 1 139 ? 13.786 4.662 -11.941 1.00 70.88 139 LEU A CA 1
ATOM 1104 C C . LEU A 1 139 ? 15.239 4.738 -12.436 1.00 70.88 139 LEU A C 1
ATOM 1106 O O . LEU A 1 139 ? 15.610 5.702 -13.113 1.00 70.88 139 LEU A O 1
ATOM 1110 N N . LEU A 1 140 ? 16.056 3.726 -12.129 1.00 68.94 140 LEU A N 1
ATOM 1111 C CA . LEU A 1 140 ? 17.443 3.635 -12.589 1.00 68.94 140 LEU A CA 1
ATOM 1112 C C . LEU A 1 140 ? 17.529 3.432 -14.105 1.00 68.94 140 LEU A C 1
ATOM 1114 O O . LEU A 1 140 ? 18.294 4.142 -14.759 1.00 68.94 140 LEU A O 1
ATOM 1118 N N . ALA A 1 141 ? 16.713 2.541 -14.674 1.00 67.69 141 ALA A N 1
ATOM 1119 C CA . ALA A 1 141 ? 16.659 2.295 -16.116 1.00 67.69 141 ALA A CA 1
ATOM 1120 C C . ALA A 1 141 ? 16.275 3.565 -16.901 1.00 67.69 141 ALA A C 1
ATOM 1122 O O . ALA A 1 141 ? 16.914 3.921 -17.899 1.00 67.69 141 ALA A O 1
ATOM 1123 N N . VAL A 1 142 ? 15.285 4.314 -16.399 1.00 66.00 142 VAL A N 1
ATOM 1124 C CA . VAL A 1 142 ? 14.828 5.571 -17.007 1.00 66.00 142 VAL A CA 1
ATOM 1125 C C . VAL A 1 142 ? 15.877 6.684 -16.885 1.00 66.00 142 VAL A C 1
ATOM 1127 O O . VAL A 1 142 ? 16.037 7.464 -17.827 1.00 66.00 142 VAL A O 1
ATOM 1130 N N . LYS A 1 143 ? 16.619 6.762 -15.768 1.00 66.00 143 LYS A N 1
ATOM 1131 C CA . LYS A 1 143 ? 17.648 7.793 -15.520 1.00 66.00 143 LYS A CA 1
ATOM 1132 C C . LYS A 1 143 ? 18.979 7.514 -16.230 1.00 66.00 143 LYS A C 1
ATOM 1134 O O . LYS A 1 143 ? 19.651 8.459 -16.636 1.00 66.00 143 LYS A O 1
ATOM 1139 N N . GLY A 1 144 ? 19.372 6.248 -16.351 1.00 58.25 144 GLY A N 1
ATOM 1140 C CA . GLY A 1 144 ? 20.714 5.835 -16.774 1.00 58.25 144 GLY A CA 1
ATOM 1141 C C . GLY A 1 144 ? 20.987 5.859 -18.279 1.00 58.25 144 GLY A C 1
ATOM 1142 O O . GLY A 1 144 ? 22.124 5.606 -18.672 1.00 58.25 144 GLY A O 1
ATOM 1143 N N . THR A 1 145 ? 19.997 6.159 -19.131 1.00 55.81 145 THR A N 1
ATOM 1144 C CA . THR A 1 145 ? 20.134 5.885 -20.572 1.00 55.81 145 THR A CA 1
ATOM 1145 C C . THR A 1 145 ? 20.149 7.123 -21.464 1.00 55.81 145 THR A C 1
ATOM 1147 O O . THR A 1 145 ? 19.196 7.900 -21.506 1.00 55.81 145 THR A O 1
ATOM 1150 N N . ASP A 1 146 ? 21.209 7.248 -22.266 1.00 57.16 146 ASP A N 1
ATOM 1151 C CA . ASP A 1 146 ? 21.345 8.233 -23.344 1.00 57.16 146 ASP A CA 1
ATOM 1152 C C . ASP A 1 146 ? 20.624 7.717 -24.613 1.00 57.16 146 ASP A C 1
ATOM 1154 O O . ASP A 1 146 ? 21.129 6.848 -25.336 1.00 57.16 146 ASP A O 1
ATOM 1158 N N . ARG A 1 147 ? 19.402 8.213 -24.857 1.00 63.41 147 ARG A N 1
ATOM 1159 C CA . ARG A 1 147 ? 18.382 7.623 -25.762 1.00 63.41 147 ARG A CA 1
ATOM 1160 C C . ARG A 1 147 ? 18.536 7.956 -27.256 1.00 63.41 147 ARG A C 1
ATOM 1162 O O . ARG A 1 147 ? 17.559 7.955 -27.997 1.00 63.41 147 ARG A O 1
ATOM 1169 N N . ARG A 1 148 ? 19.743 8.280 -27.719 1.00 56.59 148 ARG A N 1
ATOM 1170 C CA . ARG A 1 148 ? 19.995 8.647 -29.127 1.00 56.59 148 ARG A CA 1
ATOM 1171 C C . ARG A 1 148 ? 20.258 7.403 -29.997 1.00 56.59 148 ARG A C 1
ATOM 1173 O O . ARG A 1 148 ? 21.040 6.540 -29.594 1.00 56.59 148 ARG A O 1
ATOM 1180 N N . GLY A 1 149 ? 19.653 7.349 -31.191 1.00 60.12 149 GLY A N 1
ATOM 1181 C CA . GLY A 1 149 ? 19.857 6.305 -32.216 1.00 60.12 149 GLY A CA 1
ATOM 1182 C C . GLY A 1 149 ? 18.978 5.050 -32.066 1.00 60.12 149 GLY A C 1
ATOM 1183 O O . GLY A 1 149 ? 18.155 4.970 -31.158 1.00 60.12 149 GLY A O 1
ATOM 1184 N N . ALA A 1 150 ? 19.169 4.050 -32.940 1.00 61.78 150 ALA A N 1
ATOM 1185 C CA . ALA A 1 150 ? 18.399 2.793 -32.955 1.00 61.78 150 ALA A CA 1
ATOM 1186 C C . ALA A 1 150 ? 18.494 2.002 -31.633 1.00 61.78 150 ALA A C 1
ATOM 1188 O O . ALA A 1 150 ? 17.493 1.491 -31.136 1.00 61.78 150 ALA A O 1
ATOM 1189 N N . ALA A 1 151 ? 19.669 2.004 -30.992 1.00 61.88 151 ALA A N 1
ATOM 1190 C CA . ALA A 1 151 ? 19.855 1.438 -29.653 1.00 61.88 151 ALA A CA 1
ATOM 1191 C C . ALA A 1 151 ? 19.014 2.156 -28.576 1.00 61.88 151 ALA A C 1
ATOM 1193 O O . ALA A 1 151 ? 18.627 1.551 -27.583 1.00 61.88 151 ALA A O 1
ATOM 1194 N N . GLY A 1 152 ? 18.694 3.441 -28.769 1.00 68.06 152 GLY A N 1
ATOM 1195 C CA . GLY A 1 152 ? 17.793 4.182 -27.883 1.00 68.06 152 GLY A CA 1
ATOM 1196 C C . GLY A 1 152 ? 16.332 3.746 -28.007 1.00 68.06 152 GLY A C 1
ATOM 1197 O O . GLY A 1 152 ? 15.609 3.778 -27.013 1.00 68.06 152 GLY A O 1
ATOM 1198 N N . LEU A 1 153 ? 15.906 3.300 -29.196 1.00 73.56 153 LEU A N 1
ATOM 1199 C CA . LEU A 1 153 ? 14.558 2.773 -29.419 1.00 73.56 153 LEU A CA 1
ATOM 1200 C C . LEU A 1 153 ? 14.385 1.394 -28.770 1.00 73.56 153 LEU A C 1
ATOM 1202 O O . LEU A 1 153 ? 13.374 1.169 -28.112 1.00 73.56 153 LEU A O 1
ATOM 1206 N N . ALA A 1 154 ? 15.396 0.523 -28.865 1.00 73.00 154 ALA A N 1
ATOM 1207 C CA . ALA A 1 154 ? 15.407 -0.765 -28.169 1.00 73.00 154 ALA A CA 1
ATOM 1208 C C . ALA A 1 154 ? 15.285 -0.589 -26.645 1.00 73.00 154 ALA A C 1
ATOM 1210 O O . ALA A 1 154 ? 14.373 -1.133 -26.036 1.00 73.00 154 ALA A O 1
ATOM 1211 N N . VAL A 1 155 ? 16.113 0.268 -26.033 1.00 70.06 155 VAL A N 1
ATOM 1212 C CA . VAL A 1 155 ? 16.031 0.557 -24.585 1.00 70.06 155 VAL A CA 1
ATOM 1213 C C . VAL A 1 155 ? 14.665 1.134 -24.200 1.00 70.06 155 VAL A C 1
ATOM 1215 O O . VAL A 1 155 ? 14.137 0.814 -23.137 1.00 70.06 155 VAL A O 1
ATOM 1218 N N . ARG A 1 156 ? 14.061 1.965 -25.056 1.00 76.81 156 ARG A N 1
ATOM 1219 C CA . ARG A 1 156 ? 12.714 2.503 -24.824 1.00 76.81 156 ARG A CA 1
ATOM 1220 C C . ARG A 1 156 ? 11.651 1.406 -24.805 1.00 76.81 156 ARG A C 1
ATOM 1222 O O . ARG A 1 156 ? 10.826 1.404 -23.898 1.00 76.81 156 ARG A O 1
ATOM 1229 N N . VAL A 1 157 ? 11.687 0.476 -25.758 1.00 82.69 157 VAL A N 1
ATOM 1230 C CA . VAL A 1 157 ? 10.773 -0.679 -25.787 1.00 82.69 157 VAL A CA 1
ATOM 1231 C C . VAL A 1 157 ? 10.980 -1.560 -24.556 1.00 82.69 157 VAL A C 1
ATOM 1233 O O . VAL A 1 157 ? 10.013 -1.857 -23.863 1.00 82.69 157 VAL A O 1
ATOM 1236 N N . GLU A 1 158 ? 12.228 -1.886 -24.219 1.00 76.81 158 GLU A N 1
ATOM 1237 C CA . GLU A 1 158 ? 12.569 -2.672 -23.027 1.00 76.81 158 GLU A CA 1
ATOM 1238 C C . GLU A 1 158 ? 12.103 -1.988 -21.730 1.00 76.81 158 GLU A C 1
ATOM 1240 O O . GLU A 1 158 ? 11.578 -2.637 -20.830 1.00 76.81 158 GLU A O 1
ATOM 1245 N N . SER A 1 159 ? 12.230 -0.662 -21.632 1.00 77.06 159 SER A N 1
ATOM 1246 C CA . SER A 1 159 ? 11.770 0.104 -20.463 1.00 77.06 159 SER A CA 1
ATOM 1247 C C . SER A 1 159 ? 10.242 0.142 -20.357 1.00 77.06 159 SER A C 1
ATOM 1249 O O . SER A 1 159 ? 9.703 0.098 -19.254 1.00 77.06 159 SER A O 1
ATOM 1251 N N . LEU A 1 160 ? 9.536 0.221 -21.491 1.00 85.50 160 LEU A N 1
ATOM 1252 C CA . LEU A 1 160 ? 8.072 0.158 -21.535 1.00 85.50 160 LEU A CA 1
ATOM 1253 C C . LEU A 1 160 ? 7.557 -1.236 -21.168 1.00 85.50 160 LEU A C 1
ATOM 1255 O O . LEU A 1 160 ? 6.596 -1.336 -20.408 1.00 85.50 160 LEU A O 1
ATOM 1259 N N . LEU A 1 161 ? 8.211 -2.293 -21.657 1.00 85.06 161 LEU A N 1
ATOM 1260 C CA . LEU A 1 161 ? 7.929 -3.676 -21.261 1.00 85.06 161 LEU A CA 1
ATOM 1261 C C . LEU A 1 161 ? 8.129 -3.866 -19.756 1.00 85.06 161 LEU A C 1
ATOM 1263 O O . LEU A 1 161 ? 7.249 -4.404 -19.086 1.00 85.06 161 LEU A O 1
ATOM 1267 N N . LEU A 1 162 ? 9.224 -3.330 -19.213 1.00 82.12 162 LEU A N 1
ATOM 1268 C CA . LEU A 1 162 ? 9.526 -3.401 -17.787 1.00 82.12 162 LEU A CA 1
ATOM 1269 C C . LEU A 1 162 ? 8.464 -2.684 -16.950 1.00 82.12 162 LEU A C 1
ATOM 1271 O O . LEU A 1 162 ? 8.006 -3.205 -15.932 1.00 82.12 162 LEU A O 1
ATOM 1275 N N . LEU A 1 163 ? 8.042 -1.496 -17.388 1.00 85.06 163 LEU A N 1
ATOM 1276 C CA . LEU A 1 163 ? 6.989 -0.725 -16.732 1.00 85.06 163 LEU A CA 1
ATOM 1277 C C . LEU A 1 163 ? 5.631 -1.442 -16.799 1.00 85.06 163 LEU A C 1
ATOM 1279 O O . LEU A 1 163 ? 4.911 -1.475 -15.803 1.00 85.06 163 LEU A O 1
ATOM 1283 N N . ALA A 1 164 ? 5.294 -2.053 -17.937 1.00 86.81 164 ALA A N 1
ATOM 1284 C CA . ALA A 1 164 ? 4.076 -2.844 -18.091 1.00 86.81 164 ALA A CA 1
ATOM 1285 C C . ALA A 1 164 ? 4.081 -4.078 -17.172 1.00 86.81 164 ALA A C 1
ATOM 1287 O O . ALA A 1 164 ? 3.112 -4.304 -16.447 1.00 86.81 164 ALA A O 1
ATOM 1288 N N . GLY A 1 165 ? 5.188 -4.826 -17.127 1.00 79.94 165 GLY A N 1
ATOM 1289 C CA . GLY A 1 165 ? 5.367 -5.950 -16.203 1.00 79.94 165 GLY A CA 1
ATOM 1290 C C . GLY A 1 165 ? 5.251 -5.525 -14.736 1.00 79.94 165 GLY A C 1
ATOM 1291 O O . GLY A 1 165 ? 4.565 -6.177 -13.948 1.00 79.94 165 GLY A O 1
ATOM 1292 N N . SER A 1 166 ? 5.835 -4.373 -14.392 1.00 82.19 166 SER A N 1
ATOM 1293 C CA . SER A 1 166 ? 5.745 -3.783 -13.050 1.00 82.19 166 SER A CA 1
ATOM 1294 C C . SER A 1 166 ? 4.304 -3.420 -12.671 1.00 82.19 166 SER A C 1
ATOM 1296 O O . SER A 1 166 ? 3.895 -3.635 -11.532 1.00 82.19 166 SER A O 1
ATOM 1298 N N . LEU A 1 167 ? 3.505 -2.908 -13.615 1.00 85.94 167 LEU A N 1
ATOM 1299 C CA . LEU A 1 167 ? 2.087 -2.598 -13.395 1.00 85.94 167 LEU A CA 1
ATOM 1300 C C . LEU A 1 167 ? 1.237 -3.856 -13.187 1.00 85.94 167 LEU A C 1
ATOM 1302 O O . LEU A 1 167 ? 0.375 -3.863 -12.310 1.00 85.94 167 LEU A O 1
ATOM 1306 N N . VAL A 1 168 ? 1.496 -4.928 -13.941 1.00 81.81 168 VAL A N 1
ATOM 1307 C CA . VAL A 1 168 ? 0.826 -6.226 -13.738 1.00 81.81 168 VAL A CA 1
ATOM 1308 C C . VAL A 1 168 ? 1.152 -6.787 -12.351 1.00 81.81 168 VAL A C 1
ATOM 1310 O O . VAL A 1 168 ? 0.257 -7.235 -11.631 1.00 81.81 168 VAL A O 1
ATOM 1313 N N . GLN A 1 169 ? 2.419 -6.714 -11.938 1.00 78.94 169 GLN A N 1
ATOM 1314 C CA . GLN A 1 169 ? 2.847 -7.133 -10.604 1.00 78.94 169 GLN A CA 1
ATOM 1315 C C . GLN A 1 169 ? 2.204 -6.298 -9.497 1.00 78.94 169 GLN A C 1
ATOM 1317 O O . GLN A 1 169 ? 1.680 -6.861 -8.534 1.00 78.94 169 GLN A O 1
ATOM 1322 N N . TRP A 1 170 ? 2.170 -4.979 -9.661 1.00 85.00 170 TRP A N 1
ATOM 1323 C CA . TRP A 1 170 ? 1.487 -4.083 -8.737 1.00 85.00 170 TRP A CA 1
ATOM 1324 C C . TRP A 1 170 ? -0.008 -4.406 -8.621 1.00 85.00 170 TRP A C 1
ATOM 1326 O O . TRP A 1 170 ? -0.532 -4.476 -7.509 1.00 85.00 170 TRP A O 1
ATOM 1336 N N . ALA A 1 171 ? -0.689 -4.664 -9.743 1.00 82.69 171 ALA A N 1
ATOM 1337 C CA . ALA A 1 171 ? -2.112 -5.000 -9.755 1.00 82.69 171 ALA A CA 1
ATOM 1338 C C . ALA A 1 171 ? -2.389 -6.313 -9.007 1.00 82.69 171 ALA A C 1
ATOM 1340 O O . ALA A 1 171 ? -3.325 -6.383 -8.210 1.00 82.69 171 ALA A O 1
ATOM 1341 N N . SER A 1 172 ? -1.534 -7.324 -9.193 1.00 75.62 172 SER A N 1
ATOM 1342 C CA . SER A 1 172 ? -1.601 -8.584 -8.441 1.00 75.62 172 SER A CA 1
ATOM 1343 C C . SER A 1 172 ? -1.435 -8.365 -6.933 1.00 75.62 172 SER A C 1
ATOM 1345 O O . SER A 1 172 ? -2.242 -8.851 -6.136 1.00 75.62 172 SER A O 1
ATOM 1347 N N . ALA A 1 173 ? -0.435 -7.578 -6.524 1.00 78.31 173 ALA A N 1
ATOM 1348 C CA . ALA A 1 173 ? -0.221 -7.254 -5.117 1.00 78.31 173 ALA A CA 1
ATOM 1349 C C . ALA A 1 173 ? -1.417 -6.487 -4.518 1.00 78.31 173 ALA A C 1
ATOM 1351 O O . ALA A 1 173 ? -1.826 -6.769 -3.391 1.00 78.31 173 ALA A O 1
ATOM 1352 N N . MET A 1 174 ? -2.009 -5.555 -5.277 1.00 83.69 174 MET A N 1
ATOM 1353 C CA . MET A 1 174 ? -3.156 -4.761 -4.828 1.00 83.69 174 MET A CA 1
ATOM 1354 C C . MET A 1 174 ? -4.398 -5.638 -4.659 1.00 83.69 174 MET A C 1
ATOM 1356 O O . MET A 1 174 ? -5.117 -5.516 -3.670 1.00 83.69 174 MET A O 1
ATOM 1360 N N . PHE A 1 175 ? -4.620 -6.574 -5.584 1.00 78.62 175 PHE A N 1
ATOM 1361 C CA . PHE A 1 175 ? -5.702 -7.548 -5.486 1.00 78.62 175 PHE A CA 1
ATOM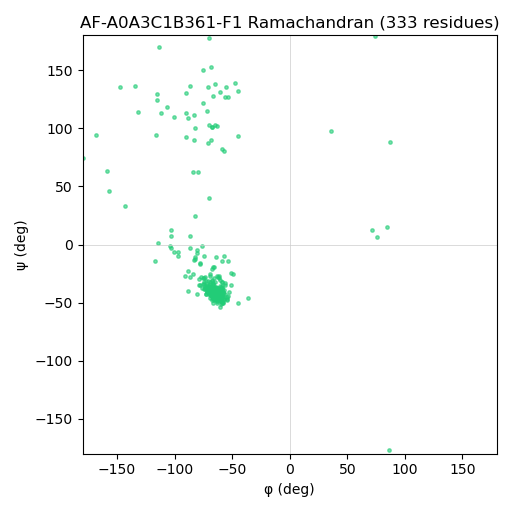 1362 C C . PHE A 1 175 ? -5.563 -8.429 -4.235 1.00 78.62 175 PHE A C 1
ATOM 1364 O O . PHE A 1 175 ? -6.532 -8.609 -3.497 1.00 78.62 175 PHE A O 1
ATOM 1371 N N . ARG A 1 176 ? -4.347 -8.907 -3.931 1.00 77.12 176 ARG A N 1
ATOM 1372 C CA . ARG A 1 176 ? -4.067 -9.663 -2.697 1.00 77.12 176 ARG A CA 1
ATOM 1373 C C . ARG A 1 176 ? -4.303 -8.832 -1.435 1.00 77.12 176 ARG A C 1
ATOM 1375 O O . ARG A 1 176 ? -4.935 -9.329 -0.509 1.00 77.12 176 ARG A O 1
ATOM 1382 N N . MET A 1 177 ? -3.858 -7.573 -1.405 1.00 82.56 177 MET A N 1
ATOM 1383 C CA . MET A 1 177 ? -4.121 -6.671 -0.275 1.00 82.56 177 MET A CA 1
ATOM 1384 C C . MET A 1 177 ? -5.621 -6.434 -0.082 1.00 82.56 177 MET A C 1
ATOM 1386 O O . MET A 1 177 ? -6.106 -6.502 1.044 1.00 82.56 177 MET A O 1
ATOM 1390 N N . LYS A 1 178 ? -6.374 -6.223 -1.168 1.00 84.00 178 LYS A N 1
ATOM 1391 C CA . LYS A 1 178 ? -7.831 -6.079 -1.100 1.00 84.00 178 LYS A CA 1
ATOM 1392 C C . LYS A 1 178 ? -8.484 -7.320 -0.493 1.00 84.00 178 LYS A C 1
ATOM 1394 O O . LYS A 1 178 ? -9.238 -7.179 0.458 1.00 84.00 178 LYS A O 1
ATOM 1399 N N . MET A 1 179 ? -8.146 -8.521 -0.967 1.00 77.50 179 MET A N 1
ATOM 1400 C CA . MET A 1 179 ? -8.656 -9.765 -0.370 1.00 77.50 179 MET A CA 1
ATOM 1401 C C . MET A 1 179 ? -8.273 -9.893 1.110 1.00 77.50 179 MET A C 1
ATOM 1403 O O . MET A 1 179 ? -9.077 -10.339 1.924 1.00 77.50 179 MET A O 1
ATOM 1407 N N . TYR A 1 180 ? -7.061 -9.468 1.474 1.00 78.50 180 TYR A N 1
ATOM 1408 C CA . TYR A 1 180 ? -6.597 -9.503 2.856 1.00 78.50 180 TYR A CA 1
ATOM 1409 C C . TYR A 1 180 ? -7.395 -8.547 3.762 1.00 78.50 180 TYR A C 1
ATOM 1411 O O . TYR A 1 180 ? -7.752 -8.919 4.881 1.00 78.50 180 TYR A O 1
ATOM 1419 N N . ILE A 1 181 ? -7.724 -7.346 3.271 1.00 84.62 181 ILE A N 1
ATOM 1420 C CA . ILE A 1 181 ? -8.604 -6.384 3.955 1.00 84.62 181 ILE A CA 1
ATOM 1421 C C . ILE A 1 181 ? -10.042 -6.915 4.022 1.00 84.62 181 ILE A C 1
ATOM 1423 O O . ILE A 1 181 ? -10.666 -6.841 5.077 1.00 84.62 181 ILE A O 1
ATOM 1427 N N . ASP A 1 182 ? -10.555 -7.501 2.940 1.00 81.62 182 ASP A N 1
ATOM 1428 C CA . ASP A 1 182 ? -11.914 -8.047 2.892 1.00 81.62 182 ASP A CA 1
ATOM 1429 C C . ASP A 1 182 ? -12.084 -9.187 3.925 1.00 81.62 182 ASP A C 1
ATOM 1431 O O . ASP A 1 182 ? -13.110 -9.260 4.610 1.00 81.62 182 ASP A O 1
ATOM 1435 N N . ALA A 1 183 ? -11.055 -10.026 4.114 1.00 77.31 183 ALA A N 1
ATOM 1436 C CA . ALA A 1 183 ? -11.067 -11.164 5.039 1.00 77.31 183 ALA A CA 1
ATOM 1437 C C . ALA A 1 183 ? -10.817 -10.796 6.515 1.00 77.31 183 ALA A C 1
ATOM 1439 O O . ALA A 1 183 ? -11.516 -11.299 7.394 1.00 77.31 183 ALA A O 1
ATOM 1440 N N . TYR A 1 184 ? -9.863 -9.908 6.811 1.00 78.38 184 TYR A N 1
ATOM 1441 C CA . TYR A 1 184 ? -9.443 -9.615 8.195 1.00 78.38 184 TYR A CA 1
ATOM 1442 C C . TYR A 1 184 ? -9.759 -8.190 8.659 1.00 78.38 184 TYR A C 1
ATOM 1444 O O . TYR A 1 184 ? -9.407 -7.811 9.774 1.00 78.38 184 TYR A O 1
ATOM 1452 N N . GLY A 1 185 ? -10.388 -7.381 7.811 1.00 84.38 185 GLY A N 1
ATOM 1453 C CA . GLY A 1 185 ? -10.563 -5.959 8.058 1.00 84.38 185 GLY A CA 1
ATOM 1454 C C . GLY A 1 185 ? -9.273 -5.166 7.862 1.00 84.38 185 GLY A C 1
ATOM 1455 O O . GLY A 1 185 ? -8.193 -5.676 7.532 1.00 84.38 185 GLY A O 1
ATOM 1456 N N . LEU A 1 186 ? -9.381 -3.866 8.070 1.00 86.44 186 LEU A N 1
ATOM 1457 C CA . LEU A 1 186 ? -8.292 -2.936 7.854 1.00 86.44 186 LEU A CA 1
ATOM 1458 C C . LEU A 1 186 ? -7.466 -2.766 9.135 1.00 86.44 186 LEU A C 1
ATOM 1460 O O . LEU A 1 186 ? -8.011 -2.504 10.201 1.00 86.44 186 LEU A O 1
ATOM 1464 N N . SER A 1 187 ? -6.142 -2.878 9.028 1.00 87.38 187 SER A N 1
ATOM 1465 C CA . SER A 1 187 ? -5.205 -2.581 10.119 1.00 87.38 187 SER A CA 1
ATOM 1466 C C . SER A 1 187 ? -4.343 -1.365 9.786 1.00 87.38 187 SER A C 1
ATOM 1468 O O . SER A 1 187 ? -4.296 -0.930 8.631 1.00 87.38 187 SER A O 1
ATOM 1470 N N . LEU A 1 188 ? -3.599 -0.854 10.774 1.00 85.81 188 LEU A N 1
ATOM 1471 C CA . LEU A 1 188 ? -2.621 0.223 10.566 1.00 85.81 188 LEU A CA 1
ATOM 1472 C C . LEU A 1 188 ? -1.609 -0.138 9.474 1.00 85.81 188 LEU A C 1
ATOM 1474 O O . LEU A 1 188 ? -1.376 0.638 8.550 1.00 85.81 188 LEU A O 1
ATOM 1478 N N . GLN A 1 189 ? -1.048 -1.346 9.534 1.00 83.75 189 GLN A N 1
ATOM 1479 C CA . GLN A 1 189 ? -0.064 -1.796 8.553 1.00 83.75 189 GLN A CA 1
ATOM 1480 C C . GLN A 1 189 ? -0.668 -1.893 7.144 1.00 83.75 189 GLN A C 1
ATOM 1482 O O . GLN A 1 189 ? -0.067 -1.406 6.189 1.00 83.75 189 GLN A O 1
ATOM 1487 N N . ARG A 1 190 ? -1.875 -2.461 7.005 1.00 87.94 190 ARG A N 1
ATOM 1488 C CA . ARG A 1 190 ? -2.566 -2.576 5.706 1.00 87.94 190 ARG A CA 1
ATOM 1489 C C . ARG A 1 190 ? -2.894 -1.200 5.121 1.00 87.94 190 ARG A C 1
ATOM 1491 O O . ARG A 1 190 ? -2.726 -1.004 3.919 1.00 87.94 190 ARG A O 1
ATOM 1498 N N . PHE A 1 191 ? -3.286 -0.238 5.959 1.00 89.88 191 PHE A N 1
ATOM 1499 C CA . PHE A 1 191 ? -3.521 1.147 5.548 1.00 89.88 191 PHE A CA 1
ATOM 1500 C C . PHE A 1 191 ? -2.255 1.790 4.968 1.00 89.88 191 PHE A C 1
ATOM 1502 O O . PHE A 1 191 ? -2.269 2.259 3.829 1.00 89.88 191 PHE A O 1
ATOM 1509 N N . TRP A 1 192 ? -1.141 1.749 5.708 1.00 88.06 192 TRP A N 1
ATOM 1510 C CA . TRP A 1 192 ? 0.118 2.356 5.267 1.00 88.06 192 TRP A CA 1
ATOM 1511 C C . TRP A 1 192 ? 0.673 1.708 4.003 1.00 88.06 192 TRP A C 1
ATOM 1513 O O . TRP A 1 192 ? 1.109 2.416 3.094 1.00 88.06 192 TRP A O 1
ATOM 1523 N N . VAL A 1 193 ? 0.614 0.377 3.903 1.00 88.12 193 VAL A N 1
ATOM 1524 C CA . VAL A 1 193 ? 1.077 -0.305 2.693 1.00 88.12 193 VAL A CA 1
ATOM 1525 C C . VAL A 1 193 ? 0.174 0.019 1.499 1.00 88.12 193 VAL A C 1
ATOM 1527 O O . VAL A 1 193 ? 0.686 0.293 0.418 1.00 88.12 193 VAL A O 1
ATOM 1530 N N . THR A 1 194 ? -1.149 0.085 1.678 1.00 90.44 194 THR A N 1
ATOM 1531 C CA . THR A 1 194 ? -2.072 0.475 0.596 1.00 90.44 194 THR A CA 1
ATOM 1532 C C . THR A 1 194 ? -1.807 1.907 0.126 1.00 90.44 194 THR A C 1
ATOM 1534 O O . THR A 1 194 ? -1.710 2.152 -1.076 1.00 90.44 194 THR A O 1
ATOM 1537 N N . ALA A 1 195 ? -1.606 2.850 1.052 1.00 92.19 195 ALA A N 1
ATOM 1538 C CA . ALA A 1 195 ? -1.242 4.228 0.726 1.00 92.19 195 ALA A CA 1
ATOM 1539 C C . ALA A 1 195 ? 0.080 4.307 -0.058 1.00 92.19 195 ALA A C 1
ATOM 1541 O O . ALA A 1 195 ? 0.174 5.005 -1.070 1.00 92.19 195 ALA A O 1
ATOM 1542 N N . PHE A 1 196 ? 1.085 3.541 0.368 1.00 89.81 196 PHE A N 1
ATOM 1543 C CA . PHE A 1 196 ? 2.357 3.429 -0.336 1.00 89.81 196 PHE A CA 1
ATOM 1544 C C . PHE A 1 196 ? 2.190 2.854 -1.753 1.00 89.81 196 PHE A C 1
ATOM 1546 O O . PHE A 1 196 ? 2.763 3.379 -2.707 1.00 89.81 196 PHE A O 1
ATOM 1553 N N . MET A 1 197 ? 1.360 1.824 -1.924 1.00 89.12 197 MET A N 1
ATOM 1554 C CA . MET A 1 197 ? 1.074 1.245 -3.237 1.00 89.12 197 MET A CA 1
ATOM 1555 C C . MET A 1 197 ? 0.360 2.232 -4.167 1.00 89.12 197 MET A C 1
ATOM 1557 O O . MET A 1 197 ? 0.657 2.255 -5.361 1.00 89.12 197 MET A O 1
ATOM 1561 N N . LEU A 1 198 ? -0.539 3.073 -3.650 1.00 94.06 198 LEU A N 1
ATOM 1562 C CA . LEU A 1 198 ? -1.169 4.138 -4.438 1.00 94.06 198 LEU A CA 1
ATOM 1563 C C . LEU A 1 198 ? -0.146 5.189 -4.890 1.00 94.06 198 LEU A C 1
ATOM 1565 O O . LEU A 1 198 ? -0.143 5.581 -6.057 1.00 94.06 198 LEU A O 1
ATOM 1569 N N . LEU A 1 199 ? 0.774 5.590 -4.009 1.00 93.62 199 LEU A N 1
ATOM 1570 C CA . LEU A 1 199 ? 1.894 6.458 -4.381 1.00 93.62 199 LEU A CA 1
ATOM 1571 C C . LEU A 1 199 ? 2.778 5.805 -5.455 1.00 93.62 199 LEU A C 1
ATOM 1573 O O . LEU A 1 199 ? 3.168 6.465 -6.419 1.00 93.62 199 LEU A O 1
ATOM 1577 N N . GLN A 1 200 ? 3.057 4.505 -5.340 1.00 90.06 200 GLN A N 1
ATOM 1578 C CA . GLN A 1 200 ? 3.823 3.771 -6.345 1.00 90.06 200 GLN A CA 1
ATOM 1579 C C . GLN A 1 200 ? 3.145 3.808 -7.725 1.00 90.06 200 GLN A C 1
ATOM 1581 O O . GLN A 1 200 ? 3.821 4.040 -8.728 1.00 90.06 200 GLN A O 1
ATOM 1586 N N . LEU A 1 201 ? 1.818 3.648 -7.780 1.00 94.12 201 LEU A N 1
ATOM 1587 C CA . LEU A 1 201 ? 1.051 3.765 -9.022 1.00 94.12 201 LEU A CA 1
ATOM 1588 C C . LEU A 1 201 ? 1.204 5.157 -9.647 1.00 94.12 201 LEU A C 1
ATOM 1590 O O . LEU A 1 201 ? 1.460 5.265 -10.846 1.00 94.12 201 LEU A O 1
ATOM 1594 N N . ILE A 1 202 ? 1.106 6.219 -8.839 1.00 95.00 202 ILE A N 1
ATOM 1595 C CA . ILE A 1 202 ? 1.325 7.595 -9.308 1.00 95.00 202 ILE A CA 1
ATOM 1596 C C . ILE A 1 202 ? 2.723 7.720 -9.924 1.00 95.00 202 ILE A C 1
ATOM 1598 O O . ILE A 1 202 ? 2.864 8.258 -11.020 1.00 95.00 202 ILE A O 1
ATOM 1602 N N . ILE A 1 203 ? 3.758 7.178 -9.276 1.00 90.56 203 ILE A N 1
ATOM 1603 C CA . ILE A 1 203 ? 5.128 7.234 -9.801 1.00 90.56 203 ILE A CA 1
ATOM 1604 C C . ILE A 1 203 ? 5.256 6.453 -11.117 1.00 90.56 203 ILE A C 1
ATOM 1606 O O . ILE A 1 203 ? 5.893 6.954 -12.044 1.00 90.56 203 ILE A O 1
ATOM 1610 N N . PHE A 1 204 ? 4.625 5.284 -11.257 1.00 89.50 204 PHE A N 1
ATOM 1611 C CA . PHE A 1 204 ? 4.591 4.553 -12.530 1.00 89.50 204 PHE A CA 1
ATOM 1612 C C . PHE A 1 204 ? 3.922 5.351 -13.653 1.00 89.50 204 PHE A C 1
ATOM 1614 O O . PHE A 1 204 ? 4.441 5.383 -14.769 1.00 89.50 204 PHE A O 1
ATOM 1621 N N . ILE A 1 205 ? 2.834 6.066 -13.362 1.00 92.88 205 ILE A N 1
ATOM 1622 C CA . ILE A 1 205 ? 2.186 6.963 -14.330 1.00 92.88 205 ILE A CA 1
ATOM 1623 C C . ILE A 1 205 ? 3.130 8.111 -14.717 1.00 92.88 205 ILE A C 1
ATOM 1625 O O . ILE A 1 205 ? 3.284 8.415 -15.899 1.00 92.88 205 ILE A O 1
ATOM 1629 N N . LEU A 1 206 ? 3.822 8.725 -13.752 1.00 89.44 206 LEU A N 1
ATOM 1630 C CA . LEU A 1 206 ? 4.808 9.780 -14.023 1.00 89.44 206 LEU A CA 1
ATOM 1631 C C . LEU A 1 206 ? 5.984 9.275 -14.874 1.00 89.44 206 LEU A C 1
ATOM 1633 O O . LEU A 1 206 ? 6.480 10.001 -15.739 1.00 89.44 206 LEU A O 1
ATOM 1637 N N . LEU A 1 207 ? 6.423 8.035 -14.649 1.00 84.44 207 LEU A N 1
ATOM 1638 C CA . LEU A 1 207 ? 7.449 7.369 -15.451 1.00 84.44 207 LEU A CA 1
ATOM 1639 C C . LEU A 1 207 ? 6.965 7.114 -16.880 1.00 84.44 207 LEU A C 1
ATOM 1641 O O . LEU A 1 207 ? 7.706 7.393 -17.823 1.00 84.44 207 LEU A O 1
ATOM 1645 N N . LEU A 1 208 ? 5.713 6.681 -17.049 1.00 88.00 208 LEU A N 1
ATOM 1646 C CA . LEU A 1 208 ? 5.088 6.531 -18.361 1.00 88.00 208 LEU A CA 1
ATOM 1647 C C . LEU A 1 208 ? 5.055 7.873 -19.104 1.00 88.00 208 LEU A C 1
ATOM 1649 O O . LEU A 1 208 ? 5.510 7.963 -20.241 1.00 88.00 208 LEU A O 1
ATOM 1653 N N . ILE A 1 209 ? 4.608 8.946 -18.444 1.00 88.06 209 ILE A N 1
ATOM 1654 C CA . ILE A 1 209 ? 4.586 10.301 -19.019 1.00 88.06 209 ILE A CA 1
ATOM 1655 C C . ILE A 1 209 ? 5.998 10.739 -19.420 1.00 88.06 209 ILE A C 1
ATOM 1657 O O . ILE A 1 209 ? 6.197 11.237 -20.529 1.00 88.06 209 ILE A O 1
ATOM 1661 N N . LYS A 1 210 ? 7.003 10.517 -18.562 1.00 82.38 210 LYS A N 1
ATOM 1662 C CA . LYS A 1 210 ? 8.409 10.828 -18.867 1.00 82.38 210 LYS A CA 1
ATOM 1663 C C . LYS A 1 210 ? 8.917 10.084 -20.102 1.00 82.38 210 LYS A C 1
ATOM 1665 O O . LYS A 1 210 ? 9.770 10.619 -20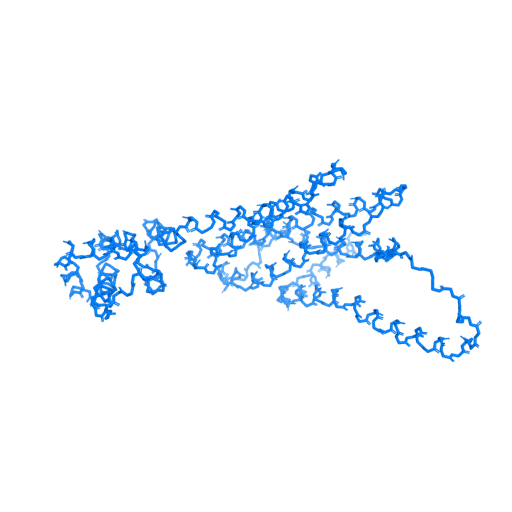.818 1.00 82.38 210 LYS A O 1
ATOM 1670 N N . GLU A 1 211 ? 8.409 8.880 -20.349 1.00 79.38 211 GLU A N 1
ATOM 1671 C CA . GLU A 1 211 ? 8.777 8.069 -21.504 1.00 79.38 211 GLU A CA 1
ATOM 1672 C C . GLU A 1 211 ? 8.265 8.659 -22.820 1.00 79.38 211 GLU A C 1
ATOM 1674 O O . GLU A 1 211 ? 8.940 8.554 -23.844 1.00 79.38 211 GLU A O 1
ATOM 1679 N N . PHE A 1 212 ? 7.116 9.337 -22.806 1.00 82.75 212 PHE A N 1
ATOM 1680 C CA . PHE A 1 212 ? 6.579 10.045 -23.973 1.00 82.75 212 PHE A CA 1
ATOM 1681 C C . PHE A 1 212 ? 7.039 11.506 -24.058 1.00 82.75 212 PHE A C 1
ATOM 1683 O O . PHE A 1 212 ? 7.188 12.037 -25.157 1.00 82.75 212 PHE A O 1
ATOM 1690 N N . GLN A 1 213 ? 7.357 12.138 -22.926 1.00 82.00 213 GLN A N 1
ATOM 1691 C CA . GLN A 1 213 ? 7.758 13.539 -22.844 1.00 82.00 213 GLN A CA 1
ATOM 1692 C C . GLN A 1 213 ? 9.201 13.685 -22.337 1.00 82.00 213 GLN A C 1
ATOM 1694 O O . GLN A 1 213 ? 9.479 13.793 -21.141 1.00 82.00 213 GLN A O 1
ATOM 1699 N N . ALA A 1 214 ? 10.152 13.778 -23.271 1.00 71.00 214 ALA A N 1
ATOM 1700 C CA . ALA A 1 214 ? 11.584 13.791 -22.958 1.00 71.00 214 ALA A CA 1
ATOM 1701 C C . ALA A 1 214 ? 12.013 14.908 -21.982 1.00 71.00 214 ALA A C 1
ATOM 1703 O O . ALA A 1 214 ? 12.881 14.669 -21.139 1.00 71.00 214 ALA A O 1
ATOM 1704 N N . ARG A 1 215 ? 11.390 16.095 -22.051 1.00 76.31 215 ARG A N 1
ATOM 1705 C CA . ARG A 1 215 ? 11.689 17.260 -21.189 1.00 76.31 215 ARG A CA 1
ATOM 1706 C C . ARG A 1 215 ? 10.923 17.277 -19.857 1.00 76.31 215 ARG A C 1
ATOM 1708 O O . ARG A 1 215 ? 10.992 18.268 -19.137 1.00 76.31 215 ARG A O 1
ATOM 1715 N N . PHE A 1 216 ? 10.190 16.215 -19.522 1.00 78.44 216 PHE A N 1
ATOM 1716 C CA . PHE A 1 216 ? 9.425 16.159 -18.280 1.00 78.44 216 PHE A CA 1
ATOM 1717 C C . PHE A 1 216 ? 10.357 16.136 -17.048 1.00 78.44 216 PHE A C 1
ATOM 1719 O O . PHE A 1 21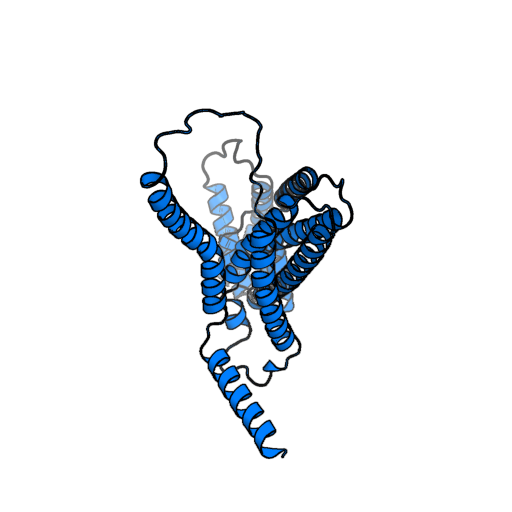6 ? 11.268 15.300 -16.991 1.00 78.44 216 PHE A O 1
ATOM 1726 N N . PRO A 1 217 ? 10.164 17.026 -16.054 1.00 80.25 217 PRO A N 1
ATOM 1727 C CA . PRO A 1 217 ? 11.029 17.133 -14.880 1.00 80.25 217 PRO A CA 1
ATOM 1728 C C . PRO A 1 217 ? 10.712 16.051 -13.830 1.00 80.25 217 PRO A C 1
ATOM 1730 O O . PRO A 1 217 ? 10.361 16.365 -12.695 1.00 80.25 217 PRO A O 1
ATOM 1733 N N . LEU A 1 218 ? 10.882 14.774 -14.201 1.00 79.88 218 LEU A N 1
ATOM 1734 C CA . LEU A 1 218 ? 10.478 13.595 -13.416 1.00 79.88 218 LEU A CA 1
ATOM 1735 C C . LEU A 1 218 ? 10.845 13.696 -11.932 1.00 79.88 218 LEU A C 1
ATOM 1737 O O . LEU A 1 218 ? 9.984 13.509 -11.084 1.00 79.88 218 LEU A O 1
ATOM 1741 N N . PHE A 1 219 ? 12.101 14.018 -11.613 1.00 78.69 219 PHE A N 1
ATOM 1742 C CA . PHE A 1 219 ? 12.559 14.075 -10.223 1.00 78.69 219 PHE A CA 1
ATOM 1743 C C . PHE A 1 219 ? 11.772 15.096 -9.390 1.00 78.69 219 PHE A C 1
ATOM 1745 O O . PHE A 1 219 ? 11.316 14.771 -8.298 1.00 78.69 219 PHE A O 1
ATOM 1752 N N . LYS A 1 220 ? 11.557 16.307 -9.923 1.00 80.31 220 LYS A N 1
ATOM 1753 C CA . LYS A 1 220 ? 10.797 17.356 -9.227 1.00 80.31 220 LYS A CA 1
ATOM 1754 C C . LYS A 1 220 ? 9.349 16.923 -9.015 1.00 80.31 220 LYS A C 1
ATOM 1756 O O . LYS A 1 220 ? 8.815 17.116 -7.929 1.00 80.31 220 LYS A O 1
ATOM 1761 N N . THR A 1 221 ? 8.737 16.304 -10.024 1.00 87.00 221 THR A N 1
ATOM 1762 C CA . THR A 1 221 ? 7.344 15.855 -9.937 1.00 87.00 221 THR A CA 1
ATOM 1763 C C . THR A 1 221 ? 7.171 14.664 -8.996 1.00 87.00 221 THR A C 1
ATOM 1765 O O . THR A 1 221 ? 6.203 14.634 -8.248 1.00 87.00 221 THR A O 1
ATOM 1768 N N . VAL A 1 222 ? 8.114 13.715 -8.969 1.00 85.25 222 VAL A N 1
ATOM 1769 C CA . VAL A 1 222 ? 8.103 12.595 -8.012 1.00 85.25 222 VAL A CA 1
ATOM 1770 C C . VAL A 1 222 ? 8.254 13.111 -6.583 1.00 85.25 222 VAL A C 1
ATOM 1772 O O . VAL A 1 222 ? 7.469 12.729 -5.723 1.00 85.25 222 VAL A O 1
ATOM 1775 N N . VAL A 1 223 ? 9.199 14.024 -6.326 1.00 86.62 223 VAL A N 1
ATOM 1776 C CA . VAL A 1 223 ? 9.350 14.649 -5.000 1.00 86.62 223 VAL A CA 1
ATOM 1777 C C . VAL A 1 223 ? 8.071 15.384 -4.593 1.00 86.62 223 VAL A C 1
ATOM 1779 O O . VAL A 1 223 ? 7.602 15.206 -3.473 1.00 86.62 223 VAL A O 1
ATOM 1782 N N . ALA A 1 224 ? 7.464 16.150 -5.504 1.00 91.31 224 ALA A N 1
ATOM 1783 C CA . ALA A 1 224 ? 6.191 16.816 -5.243 1.00 91.31 224 ALA A CA 1
ATOM 1784 C C . ALA A 1 224 ? 5.061 15.817 -4.936 1.00 91.31 224 ALA A C 1
ATOM 1786 O O . ALA A 1 224 ? 4.304 16.039 -3.998 1.00 91.31 224 ALA A O 1
ATOM 1787 N N . ALA A 1 225 ? 4.972 14.700 -5.667 1.00 91.94 225 ALA A N 1
ATOM 1788 C CA . ALA A 1 225 ? 3.976 13.656 -5.427 1.00 91.94 225 ALA A CA 1
ATOM 1789 C C . ALA A 1 225 ? 4.158 12.980 -4.058 1.00 91.94 225 ALA A C 1
ATOM 1791 O O . ALA A 1 225 ? 3.176 12.763 -3.350 1.00 91.94 225 ALA A O 1
ATOM 1792 N N . VAL A 1 226 ? 5.402 12.696 -3.657 1.00 90.62 226 VAL A N 1
ATOM 1793 C CA . VAL A 1 226 ? 5.722 12.150 -2.328 1.00 90.62 226 VAL A CA 1
ATOM 1794 C C . VAL A 1 226 ? 5.325 13.142 -1.235 1.00 90.62 226 VAL A C 1
ATOM 1796 O O . VAL A 1 226 ? 4.608 12.768 -0.313 1.00 90.62 226 VAL A O 1
ATOM 1799 N N . LEU A 1 227 ? 5.729 14.412 -1.353 1.00 93.25 227 LEU A N 1
ATOM 1800 C CA . LEU A 1 227 ? 5.389 15.451 -0.374 1.00 93.25 227 LEU A CA 1
ATOM 1801 C C . LEU A 1 227 ? 3.876 15.658 -0.261 1.00 93.25 227 LEU A C 1
ATOM 1803 O O . LEU A 1 227 ? 3.348 15.700 0.845 1.00 93.25 227 LEU A O 1
ATOM 1807 N N . LEU A 1 228 ? 3.172 15.733 -1.392 1.00 95.44 228 LEU A N 1
ATOM 1808 C CA . LEU A 1 228 ? 1.719 15.880 -1.416 1.00 95.44 228 LEU A CA 1
ATOM 1809 C C . LEU A 1 228 ? 1.022 14.667 -0.792 1.00 95.44 228 LEU A C 1
ATOM 1811 O O . LEU A 1 228 ? 0.061 14.836 -0.048 1.00 95.44 228 LEU A O 1
ATOM 1815 N N . SER A 1 229 ? 1.537 13.459 -1.028 1.00 92.56 229 SER A N 1
ATOM 1816 C CA . SER A 1 229 ? 1.018 12.241 -0.398 1.00 92.56 229 SER A CA 1
ATOM 1817 C C . SER A 1 229 ? 1.257 12.238 1.110 1.00 92.56 229 SER A C 1
ATOM 1819 O O . SER A 1 229 ? 0.359 11.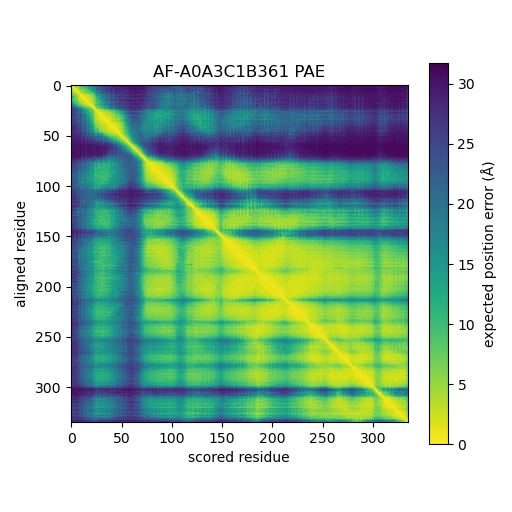873 1.857 1.00 92.56 229 SER A O 1
ATOM 1821 N N . LEU A 1 230 ? 2.422 12.693 1.581 1.00 91.75 230 LEU A N 1
ATOM 1822 C CA . LEU A 1 230 ? 2.705 12.825 3.014 1.00 91.75 230 LEU A CA 1
ATOM 1823 C C . LEU A 1 230 ? 1.787 13.850 3.686 1.00 91.75 230 LEU A C 1
ATOM 1825 O O . LEU A 1 230 ? 1.249 13.571 4.752 1.00 91.75 230 LEU A O 1
ATOM 1829 N N . VAL A 1 231 ? 1.568 15.006 3.052 1.00 93.19 231 VAL A N 1
ATOM 1830 C CA . VAL A 1 231 ? 0.630 16.027 3.544 1.00 93.19 231 VAL A CA 1
ATOM 1831 C C . VAL A 1 231 ? -0.795 15.474 3.576 1.00 93.19 231 VAL A C 1
ATOM 1833 O O . VAL A 1 231 ? -1.474 15.595 4.593 1.00 93.19 231 VAL A O 1
ATOM 1836 N N . ALA A 1 232 ? -1.236 14.810 2.505 1.00 91.38 232 ALA A N 1
ATOM 1837 C CA . ALA A 1 232 ? -2.553 14.184 2.449 1.00 91.38 232 ALA A CA 1
ATOM 1838 C C . ALA A 1 232 ? -2.726 13.124 3.549 1.00 91.38 232 ALA A C 1
ATOM 1840 O O . ALA A 1 232 ? -3.725 13.143 4.262 1.00 91.38 232 ALA A O 1
ATOM 1841 N N . LEU A 1 233 ? -1.739 12.245 3.740 1.00 88.44 233 LEU A N 1
ATOM 1842 C CA . LEU A 1 233 ? -1.772 11.204 4.771 1.00 88.44 233 LEU A CA 1
ATOM 1843 C C . LEU A 1 233 ? -1.700 11.768 6.190 1.00 88.44 233 LEU A C 1
ATOM 1845 O O . LEU A 1 233 ? -2.274 11.177 7.092 1.00 88.44 233 LEU A O 1
ATOM 1849 N N . ASN A 1 234 ? -1.031 12.903 6.394 1.00 87.31 234 ASN A N 1
ATOM 1850 C CA . ASN A 1 234 ? -1.006 13.576 7.690 1.00 87.31 234 ASN A CA 1
ATOM 1851 C C . ASN A 1 234 ? -2.354 14.234 8.026 1.00 87.31 234 ASN A C 1
ATOM 1853 O O . ASN A 1 234 ? -2.773 14.221 9.180 1.00 87.31 234 ASN A O 1
ATOM 1857 N N . HIS A 1 235 ? -3.049 14.772 7.020 1.00 85.94 235 HIS A N 1
ATOM 1858 C CA . HIS A 1 235 ? -4.393 15.325 7.191 1.00 85.94 235 HIS A CA 1
ATOM 1859 C C . HIS A 1 235 ? -5.463 14.251 7.398 1.00 85.94 235 HIS A C 1
ATOM 1861 O O . HIS A 1 235 ? -6.454 14.489 8.092 1.00 85.94 235 HIS A O 1
ATOM 1867 N N . VAL A 1 236 ? -5.289 13.072 6.800 1.00 85.12 236 VAL A N 1
ATOM 1868 C CA . VAL A 1 236 ? -6.177 11.936 7.040 1.00 85.12 236 VAL A CA 1
ATOM 1869 C C . VAL A 1 236 ? -5.903 11.395 8.439 1.00 85.12 236 VAL A C 1
ATOM 1871 O O . VAL A 1 236 ? -4.848 10.838 8.717 1.00 85.12 236 VAL A O 1
ATOM 1874 N N . ASN A 1 237 ? -6.890 11.508 9.325 1.00 85.00 237 ASN A N 1
ATOM 1875 C CA . ASN A 1 237 ? -6.857 10.822 10.610 1.00 85.00 237 ASN A CA 1
ATOM 1876 C C . ASN A 1 237 ? -6.982 9.308 10.370 1.00 85.00 237 ASN A C 1
ATOM 1878 O O . ASN A 1 237 ? -8.096 8.781 10.273 1.00 85.00 237 ASN A O 1
ATOM 1882 N N . SER A 1 238 ? -5.835 8.639 10.203 1.00 85.06 238 SER A N 1
ATOM 1883 C CA . SER A 1 238 ? -5.738 7.218 9.853 1.00 85.06 238 SER A CA 1
ATOM 1884 C C . SER A 1 238 ? -6.544 6.361 10.815 1.00 85.06 238 SER A C 1
ATOM 1886 O O . SER A 1 238 ? -7.318 5.515 10.381 1.00 85.06 238 SER A O 1
ATOM 1888 N N . ASP A 1 239 ? -6.447 6.640 12.111 1.00 86.12 239 ASP A N 1
ATOM 1889 C CA . ASP A 1 239 ? -7.091 5.836 13.145 1.00 86.12 239 ASP A CA 1
ATOM 1890 C C . ASP A 1 239 ? -8.611 5.948 13.082 1.00 86.12 239 ASP A C 1
ATOM 1892 O O . ASP A 1 239 ? -9.315 4.943 13.156 1.00 86.12 239 ASP A O 1
ATOM 1896 N N . ALA A 1 240 ? -9.130 7.163 12.882 1.00 86.69 240 ALA A N 1
ATOM 1897 C CA . ALA A 1 240 ? -10.560 7.380 12.701 1.00 86.69 240 ALA A CA 1
ATOM 1898 C C . ALA A 1 240 ? -11.074 6.751 11.397 1.00 86.69 240 ALA A C 1
ATOM 1900 O O . ALA A 1 240 ? -12.200 6.258 11.348 1.00 86.69 240 ALA A O 1
ATOM 1901 N N . TRP A 1 241 ? -10.280 6.781 10.320 1.00 88.50 241 TRP A N 1
ATOM 1902 C CA . TRP A 1 241 ? -10.646 6.135 9.057 1.00 88.50 241 TRP A CA 1
ATOM 1903 C C . TRP A 1 241 ? -10.697 4.613 9.199 1.00 88.50 241 TRP A C 1
ATOM 1905 O O . TRP A 1 241 ? -11.688 4.000 8.809 1.00 88.50 241 TRP A O 1
ATOM 1915 N N . ILE A 1 242 ? -9.681 4.022 9.832 1.00 89.62 242 ILE A N 1
ATOM 1916 C CA . ILE A 1 242 ? -9.614 2.579 10.060 1.00 89.62 242 ILE A CA 1
ATOM 1917 C C . ILE A 1 242 ? -10.746 2.116 10.980 1.00 89.62 242 ILE A C 1
ATOM 1919 O O . ILE A 1 242 ? -11.408 1.122 10.679 1.00 89.62 242 ILE A O 1
ATOM 1923 N N . ALA A 1 243 ? -11.009 2.850 12.065 1.00 89.56 243 ALA A N 1
ATOM 1924 C CA . ALA A 1 243 ? -12.100 2.537 12.979 1.00 89.56 243 ALA A CA 1
ATOM 1925 C C . ALA A 1 243 ? -13.449 2.524 12.251 1.00 89.56 243 ALA A C 1
ATOM 1927 O O . ALA A 1 243 ? -14.170 1.536 12.335 1.00 89.56 243 ALA A O 1
ATOM 1928 N N . ARG A 1 244 ? -13.759 3.579 11.482 1.00 89.50 244 ARG A N 1
ATOM 1929 C CA . ARG A 1 244 ? -15.000 3.658 10.696 1.00 89.50 244 ARG A CA 1
ATOM 1930 C C . ARG A 1 244 ? -15.124 2.500 9.713 1.00 89.50 244 ARG A C 1
ATOM 1932 O O . ARG A 1 244 ? -16.128 1.805 9.738 1.00 89.50 244 ARG A O 1
ATOM 1939 N N . HIS A 1 245 ? -14.076 2.228 8.939 1.00 90.25 245 HIS A N 1
ATOM 1940 C CA . HIS A 1 245 ? -14.092 1.148 7.955 1.00 90.25 245 HIS A CA 1
ATOM 1941 C C . HIS A 1 245 ? -14.379 -0.227 8.584 1.00 90.25 245 HIS A C 1
ATOM 1943 O O . HIS A 1 245 ? -15.169 -1.003 8.050 1.00 90.25 245 HIS A O 1
ATOM 1949 N N . ASN A 1 246 ? -13.770 -0.535 9.734 1.00 89.75 246 ASN A N 1
ATOM 1950 C CA . ASN A 1 246 ? -14.005 -1.808 10.421 1.00 89.75 246 ASN A CA 1
ATOM 1951 C C . ASN A 1 246 ? -15.391 -1.890 11.070 1.00 89.75 246 ASN A C 1
ATOM 1953 O O . ASN A 1 246 ? -15.987 -2.966 11.086 1.00 89.75 246 ASN A O 1
ATOM 1957 N N . VAL A 1 247 ? -15.914 -0.773 11.577 1.00 88.06 247 VAL A N 1
ATOM 1958 C CA . VAL A 1 247 ? -17.285 -0.694 12.101 1.00 88.06 247 VAL A CA 1
ATOM 1959 C C . VAL A 1 247 ? -18.299 -0.898 10.978 1.00 88.06 247 VAL A C 1
ATOM 1961 O O . VAL A 1 247 ? -19.189 -1.732 11.115 1.00 88.06 247 VAL A O 1
ATOM 1964 N N . ASP A 1 248 ? -18.123 -0.227 9.841 1.00 88.81 248 ASP A N 1
ATOM 1965 C CA . ASP A 1 248 ? -18.990 -0.381 8.669 1.00 88.81 248 ASP A CA 1
ATOM 1966 C C . ASP A 1 248 ? -18.959 -1.826 8.144 1.00 88.81 248 ASP A C 1
ATOM 1968 O O . ASP A 1 248 ? -19.999 -2.418 7.848 1.00 88.81 248 ASP A O 1
ATOM 1972 N N . ARG A 1 249 ? -17.770 -2.443 8.104 1.00 86.19 249 ARG A N 1
ATOM 1973 C CA . ARG A 1 249 ? -17.606 -3.859 7.745 1.00 86.19 249 ARG A CA 1
ATOM 1974 C C . ARG A 1 249 ? -18.336 -4.783 8.715 1.00 86.19 249 ARG A C 1
ATOM 1976 O O . ARG A 1 249 ? -18.963 -5.744 8.277 1.00 86.19 249 ARG A O 1
ATOM 1983 N N . TYR A 1 250 ? -18.271 -4.511 10.013 1.00 85.88 250 TYR A N 1
ATOM 1984 C CA . TYR A 1 250 ? -18.994 -5.292 11.012 1.00 85.88 250 TYR A CA 1
ATOM 1985 C C . TYR A 1 250 ? -20.507 -5.195 10.833 1.00 85.88 250 TYR A C 1
ATOM 1987 O O . TYR A 1 250 ? -21.187 -6.215 10.882 1.00 85.88 250 TYR A O 1
ATOM 1995 N N . LEU A 1 251 ? -21.029 -4.004 10.539 1.00 83.12 251 LEU A N 1
ATOM 1996 C CA . LEU A 1 251 ? -22.453 -3.823 10.251 1.00 83.12 251 LEU A CA 1
ATOM 1997 C C . LEU A 1 251 ? -22.901 -4.588 8.992 1.00 83.12 251 LEU A C 1
ATOM 1999 O O . LEU A 1 251 ? -24.060 -4.986 8.909 1.00 83.12 251 LEU A O 1
ATOM 2003 N N . ALA A 1 252 ? -21.994 -4.826 8.039 1.00 83.94 252 ALA A N 1
ATOM 2004 C CA . ALA A 1 252 ? -22.280 -5.570 6.813 1.00 83.94 252 ALA A CA 1
ATOM 2005 C C . ALA A 1 252 ? -22.091 -7.098 6.936 1.00 83.94 252 ALA A C 1
ATOM 2007 O O . ALA A 1 252 ? -22.878 -7.854 6.373 1.00 83.94 252 ALA A O 1
ATOM 2008 N N . VAL A 1 253 ? -21.044 -7.560 7.630 1.00 81.69 253 VAL A N 1
ATOM 2009 C CA . VAL A 1 253 ? -20.582 -8.969 7.613 1.00 81.69 253 VAL A CA 1
ATOM 2010 C C . VAL A 1 253 ? -20.691 -9.650 8.987 1.00 81.69 253 VAL A C 1
ATOM 2012 O O . VAL A 1 253 ? -20.609 -10.870 9.085 1.00 81.69 253 VAL A O 1
ATOM 2015 N N . GLY A 1 254 ? -20.885 -8.888 10.066 1.00 79.62 254 GLY A N 1
ATOM 2016 C CA . GLY A 1 254 ? -21.078 -9.409 11.425 1.00 79.62 254 GLY A CA 1
ATOM 2017 C C . GLY A 1 254 ? -19.811 -9.908 12.129 1.00 79.62 254 GLY A C 1
ATOM 2018 O O . GLY A 1 254 ? -19.905 -10.450 13.224 1.00 79.62 254 GLY A O 1
ATOM 2019 N N . GLN A 1 255 ? -18.623 -9.729 11.542 1.00 77.44 255 GLN A N 1
ATOM 2020 C CA . GLN A 1 255 ? -17.347 -10.131 12.147 1.00 77.44 255 GLN A CA 1
ATOM 2021 C C . GLN A 1 255 ? -16.464 -8.919 12.449 1.00 77.44 255 GLN A C 1
ATOM 2023 O O . GLN A 1 255 ? -16.213 -8.092 11.569 1.00 77.44 255 GLN A O 1
ATOM 2028 N N . ILE A 1 256 ? -15.962 -8.830 13.684 1.00 82.88 256 ILE A N 1
ATOM 2029 C CA . ILE A 1 256 ? -15.070 -7.754 14.121 1.00 82.88 256 ILE A CA 1
ATOM 2030 C C . ILE A 1 256 ? -14.068 -8.245 15.162 1.00 82.88 256 ILE A C 1
ATOM 2032 O O . ILE A 1 256 ? -14.427 -8.939 16.111 1.00 82.88 256 ILE A O 1
ATOM 2036 N N . ASP A 1 257 ? -12.808 -7.851 14.996 1.00 81.56 257 ASP A N 1
ATOM 2037 C CA . ASP A 1 257 ? -11.796 -8.004 16.033 1.00 81.56 257 ASP A CA 1
ATOM 2038 C C . ASP A 1 257 ? -11.819 -6.762 16.930 1.00 81.56 257 ASP A C 1
ATOM 2040 O O . ASP A 1 257 ? -11.442 -5.659 16.525 1.00 81.56 257 ASP A O 1
ATOM 2044 N N . THR A 1 258 ? -12.308 -6.933 18.157 1.00 81.56 258 THR A N 1
ATOM 2045 C CA . THR A 1 258 ? -12.430 -5.840 19.126 1.00 81.56 258 THR A CA 1
ATOM 2046 C C . THR A 1 258 ? -11.096 -5.480 19.780 1.00 81.56 258 THR A C 1
ATOM 2048 O O . THR A 1 258 ? -10.980 -4.398 20.356 1.00 81.56 258 THR A O 1
ATOM 2051 N N . SER A 1 259 ? -10.080 -6.347 19.701 1.00 81.88 259 SER A N 1
ATOM 2052 C CA . SER A 1 259 ? -8.780 -6.117 20.339 1.00 81.88 259 SER A CA 1
ATOM 2053 C C . SER A 1 259 ? -8.004 -4.977 19.670 1.00 81.88 259 SER A C 1
ATOM 2055 O O . SER A 1 259 ? -7.385 -4.164 20.357 1.00 81.88 259 SER A O 1
ATOM 2057 N N . PHE A 1 260 ? -8.150 -4.836 18.351 1.00 81.31 260 PHE A N 1
ATOM 2058 C CA . PHE A 1 260 ? -7.493 -3.810 17.542 1.00 81.31 260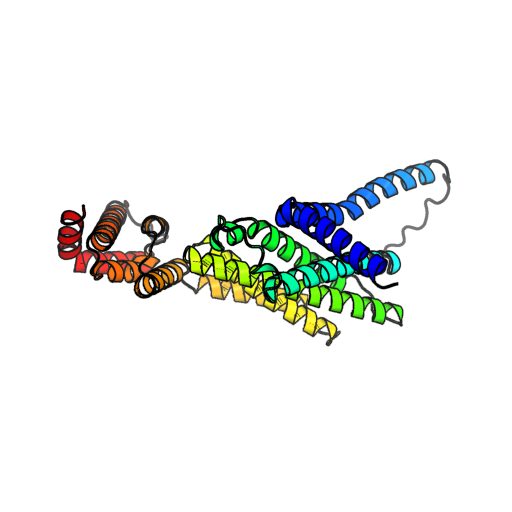 PHE A CA 1
ATOM 2059 C C . PHE A 1 260 ? -7.849 -2.367 17.956 1.00 81.31 260 PHE A C 1
ATOM 2061 O O . PHE A 1 260 ? -7.021 -1.462 17.855 1.00 81.31 260 PHE A O 1
ATOM 2068 N N . PHE A 1 261 ? -9.054 -2.123 18.488 1.00 84.81 261 PHE A N 1
ATOM 2069 C CA . PHE A 1 261 ? -9.478 -0.777 18.909 1.00 84.81 261 PHE A CA 1
ATOM 2070 C C . PHE A 1 261 ? -8.686 -0.217 20.099 1.00 84.81 261 PHE A C 1
ATOM 2072 O O . PHE A 1 261 ? -8.649 1.005 20.290 1.00 84.81 261 PHE A O 1
ATOM 2079 N N . LYS A 1 262 ? -8.015 -1.085 20.866 1.00 82.62 262 LYS A N 1
ATOM 2080 C CA . LYS A 1 262 ? -7.116 -0.670 21.949 1.00 82.62 262 LYS A CA 1
ATOM 2081 C C . LYS A 1 262 ? -5.864 0.039 21.426 1.00 82.62 262 LYS A C 1
ATOM 2083 O O . LYS A 1 262 ? -5.357 0.931 22.100 1.00 82.62 262 LYS A O 1
ATOM 2088 N N . GLU A 1 263 ? -5.395 -0.324 20.232 1.00 82.12 263 GLU A N 1
ATOM 2089 C CA . GLU A 1 263 ? -4.167 0.214 19.626 1.00 82.12 263 GLU A CA 1
ATOM 2090 C C . GLU A 1 263 ? -4.389 1.544 18.889 1.00 82.12 263 GLU A C 1
ATOM 2092 O O . GLU A 1 263 ? -3.466 2.345 18.751 1.00 82.12 263 GLU A O 1
ATOM 2097 N N . LEU A 1 264 ? -5.614 1.798 18.422 1.00 84.56 264 LEU A N 1
ATOM 2098 C CA . LEU A 1 264 ? -5.990 3.047 17.748 1.00 84.56 264 LEU A CA 1
ATOM 2099 C C . LEU A 1 264 ? -5.969 4.223 18.720 1.00 84.56 264 LEU A C 1
ATOM 2101 O O . LEU A 1 264 ? -6.244 4.011 19.888 1.00 84.56 264 LEU A O 1
ATOM 2105 N N . SER A 1 265 ? -5.732 5.463 18.281 1.00 85.38 265 SER A N 1
ATOM 2106 C CA . SER A 1 265 ? -5.830 6.649 19.153 1.00 85.38 265 SER A CA 1
ATOM 2107 C C . SER A 1 265 ? -7.270 6.995 19.576 1.00 85.38 265 SER A C 1
ATOM 2109 O O . SER A 1 265 ? -8.250 6.412 19.108 1.00 85.38 265 SER A O 1
ATOM 2111 N N . SER A 1 266 ? -7.426 8.038 20.408 1.00 84.38 266 SER A N 1
ATOM 2112 C CA . SER A 1 266 ? -8.726 8.664 20.737 1.00 84.38 266 SER A CA 1
ATOM 2113 C C . SER A 1 266 ? -9.530 9.099 19.497 1.00 84.38 266 SER A C 1
ATOM 2115 O O . SER A 1 266 ? -10.739 9.292 19.576 1.00 84.38 266 SER A O 1
ATOM 2117 N N . SER A 1 267 ? -8.854 9.141 18.343 1.00 85.12 267 SER A N 1
ATOM 2118 C CA . SER A 1 267 ? -9.376 9.163 16.973 1.00 85.12 267 SER A CA 1
ATOM 2119 C C . SER A 1 267 ? -10.624 8.319 16.733 1.00 85.12 267 SER A C 1
ATOM 2121 O O . SER A 1 267 ? -11.579 8.717 16.067 1.00 85.12 267 SER A O 1
ATOM 2123 N N . ALA A 1 268 ? -10.554 7.099 17.261 1.00 88.19 268 ALA A N 1
ATOM 2124 C CA . ALA A 1 268 ? -11.475 6.012 16.979 1.00 88.19 268 ALA A CA 1
ATOM 2125 C C . ALA A 1 268 ? -12.758 6.055 17.818 1.00 88.19 268 ALA A C 1
ATOM 2127 O O . ALA A 1 268 ? -13.715 5.360 17.485 1.00 88.19 268 ALA A O 1
ATOM 2128 N N . VAL A 1 269 ? -12.803 6.867 18.880 1.00 88.19 269 VAL A N 1
ATOM 2129 C CA . VAL A 1 269 ? -13.901 6.878 19.860 1.00 88.19 269 VAL A CA 1
ATOM 2130 C C . VAL A 1 269 ? -15.282 7.085 19.228 1.00 88.19 269 VAL A C 1
ATOM 2132 O O . VAL A 1 269 ? -16.172 6.302 19.550 1.00 88.19 269 VAL A O 1
ATOM 2135 N N . PRO A 1 270 ? -15.488 8.025 18.283 1.00 89.44 270 PRO A N 1
ATOM 2136 C CA . PRO A 1 270 ? -16.790 8.174 17.632 1.00 89.44 270 PRO A CA 1
ATOM 2137 C C . PRO A 1 270 ? -17.258 6.899 16.916 1.00 89.44 270 PRO A C 1
ATOM 2139 O O . PRO A 1 270 ? -18.423 6.532 17.001 1.00 89.44 270 PRO A O 1
ATOM 2142 N N . ALA A 1 271 ? -16.348 6.187 16.245 1.00 88.50 271 ALA A N 1
ATOM 2143 C CA . ALA A 1 271 ? -16.682 4.936 15.567 1.00 88.50 271 ALA A CA 1
ATOM 2144 C C . ALA A 1 271 ? -16.927 3.794 16.568 1.00 88.50 271 ALA A C 1
ATOM 2146 O O . ALA A 1 271 ? -17.834 2.990 16.378 1.00 88.50 271 ALA A O 1
ATOM 2147 N N . MET A 1 272 ? -16.161 3.744 17.663 1.00 89.38 272 MET A N 1
ATOM 2148 C CA . MET A 1 272 ? -16.370 2.774 18.742 1.00 89.38 272 MET A CA 1
ATOM 2149 C C . MET A 1 272 ? -17.734 2.951 19.421 1.00 89.38 272 MET A C 1
ATOM 2151 O O . MET A 1 272 ? -18.376 1.958 19.744 1.00 89.38 272 MET A O 1
ATOM 2155 N N . LEU A 1 273 ? -18.213 4.187 19.601 1.00 90.06 273 LEU A N 1
ATOM 2156 C CA . LEU A 1 273 ? -19.535 4.441 20.182 1.00 90.06 273 LEU A CA 1
ATOM 2157 C C . LEU A 1 273 ? -20.659 3.817 19.346 1.00 90.06 273 LEU A C 1
ATOM 2159 O O . LEU A 1 273 ? -21.550 3.199 19.923 1.00 90.06 273 LEU A O 1
ATOM 2163 N N . ASN A 1 274 ? -20.563 3.841 18.014 1.00 88.94 274 ASN A N 1
ATOM 2164 C CA . ASN A 1 274 ? -21.539 3.172 17.147 1.00 88.94 274 ASN A CA 1
ATOM 2165 C C . ASN A 1 274 ? -21.635 1.658 17.423 1.00 88.94 274 ASN A C 1
ATOM 2167 O O . ASN A 1 274 ? -22.716 1.084 17.325 1.00 88.94 274 ASN A O 1
ATOM 2171 N N . LEU A 1 275 ? -20.537 1.000 17.825 1.00 86.75 275 LEU A N 1
ATOM 2172 C CA . LEU A 1 275 ? -20.552 -0.428 18.188 1.00 86.75 275 LEU A CA 1
ATOM 2173 C C . LEU A 1 275 ? -21.305 -0.708 19.493 1.00 86.75 275 LEU A C 1
ATOM 2175 O O . LEU A 1 275 ? -21.824 -1.807 19.672 1.00 86.75 275 LEU A O 1
ATOM 2179 N N . THR A 1 276 ? -21.400 0.276 20.390 1.00 85.75 276 THR A N 1
ATOM 2180 C CA . THR A 1 276 ? -22.156 0.150 21.650 1.00 85.75 276 THR A CA 1
ATOM 2181 C C . THR A 1 276 ? -23.672 0.208 21.448 1.00 85.75 276 THR A C 1
ATOM 2183 O O . THR A 1 276 ? -24.444 -0.064 22.369 1.00 85.75 276 THR A O 1
ATOM 2186 N N . GLU A 1 277 ? -24.115 0.552 20.238 1.00 86.19 277 GLU A N 1
ATOM 2187 C CA . GLU A 1 277 ? -25.529 0.597 19.856 1.00 86.19 277 GLU A CA 1
ATOM 2188 C C . GLU A 1 277 ? -25.987 -0.677 19.140 1.00 86.19 277 GLU A C 1
ATOM 2190 O O . GLU A 1 277 ? -27.177 -0.852 18.869 1.00 86.19 277 GLU A O 1
ATOM 2195 N N . VAL A 1 278 ? -25.056 -1.583 18.837 1.00 85.88 278 VAL A N 1
ATOM 2196 C CA . VAL A 1 278 ? -25.359 -2.813 18.111 1.00 85.88 278 VAL A CA 1
ATOM 2197 C C . VAL A 1 278 ? -26.051 -3.817 19.034 1.00 85.88 278 VAL A C 1
ATOM 2199 O O . VAL A 1 278 ? -25.844 -3.843 20.245 1.00 85.88 278 VAL A O 1
ATOM 2202 N N . LYS A 1 279 ? -26.902 -4.667 18.447 1.00 81.88 279 LYS A N 1
ATOM 2203 C CA . LYS A 1 279 ? -27.694 -5.671 19.174 1.00 81.88 279 LYS A CA 1
ATOM 2204 C C . LYS A 1 279 ? -26.844 -6.707 19.916 1.00 81.88 279 LYS A C 1
ATOM 2206 O O . LYS A 1 279 ? -27.322 -7.270 20.899 1.00 81.88 279 LYS A O 1
ATOM 2211 N N . ASP A 1 280 ? -25.625 -6.971 19.448 1.00 85.06 280 ASP A N 1
ATOM 2212 C CA . ASP A 1 280 ? -24.697 -7.890 20.107 1.00 85.06 280 ASP A CA 1
ATOM 2213 C C . ASP A 1 280 ? -24.187 -7.281 21.422 1.00 85.06 280 ASP A C 1
ATOM 2215 O O . ASP A 1 280 ? -23.321 -6.401 21.442 1.00 85.06 280 ASP A O 1
ATOM 2219 N N . ARG A 1 281 ? -24.745 -7.770 22.533 1.00 83.94 281 ARG A N 1
ATOM 2220 C CA . ARG A 1 281 ? -24.428 -7.316 23.893 1.00 83.94 281 ARG A CA 1
ATOM 2221 C C . ARG A 1 281 ? -22.994 -7.645 24.307 1.00 83.94 281 ARG A C 1
ATOM 2223 O O . ARG A 1 281 ? -22.419 -6.887 25.084 1.00 83.94 281 ARG A O 1
ATOM 2230 N N . GLY A 1 282 ? -22.404 -8.720 23.780 1.00 84.94 282 GLY A N 1
ATOM 2231 C CA . GLY A 1 282 ? -21.019 -9.084 24.072 1.00 84.94 282 GLY A CA 1
ATOM 2232 C C . GLY A 1 282 ? -20.056 -8.053 23.493 1.00 84.94 282 GLY A C 1
ATOM 2233 O O . GLY A 1 282 ? -19.231 -7.490 24.213 1.00 84.94 282 GLY A O 1
ATOM 2234 N N . ILE A 1 283 ? -20.223 -7.728 22.209 1.00 86.00 283 ILE A N 1
ATOM 2235 C CA . ILE A 1 283 ? -19.395 -6.723 21.527 1.00 86.00 283 ILE A CA 1
ATOM 2236 C C . ILE A 1 283 ? -19.625 -5.330 22.120 1.00 86.00 283 ILE A C 1
ATOM 2238 O O . ILE A 1 283 ? -18.654 -4.642 22.449 1.00 86.00 283 ILE A O 1
ATOM 2242 N N . ALA A 1 284 ? -20.885 -4.930 22.324 1.00 87.38 284 ALA A N 1
ATOM 2243 C CA . ALA A 1 284 ? -21.215 -3.638 22.925 1.00 87.38 284 ALA A CA 1
ATOM 2244 C C . ALA A 1 284 ? -20.590 -3.482 24.323 1.00 87.38 284 ALA A C 1
ATOM 2246 O O . ALA A 1 284 ? -20.033 -2.431 24.642 1.00 87.38 284 ALA A O 1
ATOM 2247 N N . GLY A 1 285 ? -20.621 -4.542 25.133 1.00 86.81 285 GLY A N 1
ATOM 2248 C CA . GLY A 1 285 ? -20.032 -4.573 26.466 1.00 86.81 285 GLY A CA 1
ATOM 2249 C C . GLY A 1 285 ? -18.501 -4.509 26.476 1.00 86.81 285 GLY A C 1
ATOM 2250 O O . GLY A 1 285 ? -17.925 -3.738 27.250 1.00 86.81 285 GLY A O 1
ATOM 2251 N N . ILE A 1 286 ? -17.831 -5.258 25.588 1.00 89.50 286 ILE A N 1
ATOM 2252 C CA . ILE A 1 286 ? -16.367 -5.212 25.428 1.00 89.50 286 ILE A CA 1
ATOM 2253 C C . ILE A 1 286 ? -15.923 -3.804 25.023 1.00 89.50 286 ILE A C 1
ATOM 2255 O O . ILE A 1 286 ? -15.017 -3.244 25.642 1.00 89.50 286 ILE A O 1
ATOM 2259 N N . ILE A 1 287 ? -16.573 -3.208 24.020 1.00 90.50 287 ILE A N 1
ATOM 2260 C CA . ILE A 1 287 ? -16.237 -1.860 23.548 1.00 90.50 287 ILE A CA 1
ATOM 2261 C C . ILE A 1 287 ? -16.538 -0.810 24.624 1.00 90.50 287 ILE A C 1
ATOM 2263 O O . ILE A 1 287 ? -15.713 0.076 24.848 1.00 90.50 287 ILE A O 1
ATOM 2267 N N . ALA A 1 288 ? -17.649 -0.933 25.357 1.00 89.31 288 ALA A N 1
ATOM 2268 C CA . ALA A 1 288 ? -17.951 -0.044 26.477 1.00 89.31 288 ALA A CA 1
ATOM 2269 C C . ALA A 1 288 ? -16.868 -0.098 27.566 1.00 89.31 288 ALA A C 1
ATOM 2271 O O . ALA A 1 288 ? -16.430 0.946 28.050 1.00 89.31 288 ALA A O 1
ATOM 2272 N N . ARG A 1 289 ? -16.369 -1.296 27.904 1.00 90.06 289 ARG A N 1
ATOM 2273 C CA . ARG A 1 289 ? -15.261 -1.466 28.857 1.00 90.06 289 ARG A CA 1
ATOM 2274 C C . ARG A 1 289 ? -13.978 -0.797 28.356 1.00 90.06 289 ARG A C 1
ATOM 2276 O O . ARG A 1 289 ? -13.343 -0.079 29.122 1.00 90.06 289 ARG A O 1
ATOM 2283 N N . GLN A 1 290 ? -13.645 -0.957 27.073 1.00 90.88 290 GLN A N 1
ATOM 2284 C CA . GLN A 1 290 ? -12.489 -0.289 26.463 1.00 90.88 290 GLN A CA 1
ATOM 2285 C C . GLN A 1 290 ? -12.615 1.241 26.482 1.00 90.88 290 GLN A C 1
ATOM 2287 O O . GLN A 1 290 ? -11.636 1.933 26.748 1.00 90.88 290 GLN A O 1
ATOM 2292 N N . LEU A 1 291 ? -13.808 1.787 26.224 1.00 90.31 291 LEU A N 1
ATOM 2293 C CA . LEU A 1 291 ? -14.055 3.231 26.278 1.00 90.31 291 LEU A CA 1
ATOM 2294 C C . LEU A 1 291 ? -13.920 3.787 27.703 1.00 90.31 291 LEU A C 1
ATOM 2296 O O . LEU A 1 291 ? -13.328 4.850 27.883 1.00 90.31 291 LEU A O 1
ATOM 2300 N N . ILE A 1 292 ? -14.411 3.062 28.713 1.00 90.31 292 ILE A N 1
ATOM 2301 C CA . ILE A 1 292 ? -14.269 3.448 30.126 1.00 90.31 292 ILE A CA 1
ATOM 2302 C C . ILE A 1 292 ? -12.799 3.412 30.559 1.00 90.31 292 ILE A C 1
ATOM 2304 O O . ILE A 1 292 ? -12.317 4.383 31.137 1.00 90.31 292 ILE A O 1
ATOM 2308 N N . GLU A 1 293 ? -12.071 2.337 30.240 1.00 89.69 293 GLU A N 1
ATOM 2309 C CA . GLU A 1 293 ? -10.630 2.213 30.513 1.00 89.69 293 GLU A CA 1
ATOM 2310 C C . GLU A 1 293 ? -9.847 3.366 29.866 1.00 89.69 293 GLU A C 1
ATOM 2312 O O . GLU A 1 293 ? -8.941 3.955 30.455 1.00 89.69 293 GLU A O 1
ATOM 2317 N N . ARG A 1 294 ? -10.246 3.760 28.655 1.00 88.94 294 ARG A N 1
ATOM 2318 C CA . ARG A 1 294 ? -9.663 4.899 27.949 1.00 88.94 294 ARG A CA 1
ATOM 2319 C C . ARG A 1 294 ? -9.944 6.229 28.642 1.00 88.94 294 ARG A C 1
ATOM 2321 O O . ARG A 1 294 ? -9.044 7.063 28.706 1.00 88.94 294 ARG A O 1
ATOM 2328 N N . LEU A 1 295 ? -11.159 6.439 29.150 1.00 87.88 295 LEU A N 1
ATOM 2329 C CA . LEU A 1 295 ? -11.508 7.639 29.912 1.00 87.88 295 LEU A CA 1
ATOM 2330 C C . LEU A 1 295 ? -10.682 7.739 31.199 1.00 87.88 295 LEU A C 1
ATOM 2332 O O . LEU A 1 295 ? -10.140 8.807 31.474 1.00 87.88 295 LEU A O 1
ATOM 2336 N N . ASP A 1 296 ? -10.547 6.635 31.934 1.00 86.62 296 ASP A N 1
ATOM 2337 C CA . ASP A 1 296 ? -9.752 6.567 33.163 1.00 86.62 296 ASP A CA 1
ATOM 2338 C C . ASP A 1 296 ? -8.276 6.898 32.886 1.00 86.62 296 ASP A C 1
ATOM 2340 O O . ASP A 1 296 ? -7.700 7.787 33.510 1.00 86.62 296 ASP A O 1
ATOM 2344 N N . ASN A 1 297 ? -7.696 6.317 31.829 1.00 85.62 297 ASN A N 1
ATOM 2345 C CA . ASN A 1 297 ? -6.342 6.646 31.370 1.00 85.62 297 ASN A CA 1
ATOM 2346 C C . ASN A 1 297 ? -6.168 8.131 30.998 1.00 85.62 297 ASN A C 1
ATOM 2348 O O . ASN A 1 297 ? -5.114 8.717 31.244 1.00 85.62 297 ASN A O 1
ATOM 2352 N N . ILE A 1 298 ? -7.185 8.760 30.395 1.00 82.81 298 ILE A N 1
ATOM 2353 C CA . ILE A 1 298 ? -7.156 10.192 30.053 1.00 82.81 298 ILE A CA 1
ATOM 2354 C C . ILE A 1 298 ? -7.249 11.065 31.314 1.00 82.81 298 ILE A C 1
ATOM 2356 O O . ILE A 1 298 ? -6.633 12.129 31.352 1.00 82.81 298 ILE A O 1
ATOM 2360 N N . GLN A 1 299 ? -8.022 10.652 32.321 1.00 82.62 299 GLN A N 1
ATOM 2361 C CA . GLN A 1 299 ? -8.207 11.393 33.573 1.00 82.62 299 GLN A CA 1
ATOM 2362 C C . GLN A 1 299 ? -7.002 11.267 34.513 1.00 82.62 299 GLN A C 1
ATOM 2364 O O . GLN A 1 299 ? -6.613 12.259 35.125 1.00 82.62 299 GLN A O 1
ATOM 2369 N N . ASN A 1 300 ? -6.384 10.086 34.568 1.00 80.31 300 ASN A N 1
ATOM 2370 C CA . ASN A 1 300 ? -5.224 9.790 35.413 1.00 80.31 300 ASN A CA 1
ATOM 2371 C C . ASN A 1 300 ? -3.895 10.280 34.814 1.00 80.31 300 ASN A C 1
ATOM 2373 O O . ASN A 1 300 ? -2.857 10.225 35.472 1.00 80.31 300 ASN A O 1
ATOM 2377 N N . ALA A 1 301 ? -3.898 10.774 33.571 1.00 74.50 301 ALA A N 1
ATOM 2378 C CA . ALA A 1 301 ? -2.723 11.380 32.960 1.00 74.50 301 ALA A CA 1
ATOM 2379 C C . ALA A 1 301 ? -2.374 12.708 33.663 1.00 74.50 301 ALA A C 1
ATOM 2381 O O . ALA A 1 301 ? -2.985 13.746 33.399 1.00 74.50 301 ALA A O 1
ATOM 2382 N N . GLU A 1 302 ? -1.373 12.679 34.549 1.00 57.00 302 GLU A N 1
ATOM 2383 C CA . GLU A 1 302 ? -0.859 13.863 35.246 1.00 57.00 302 GLU A CA 1
ATOM 2384 C C . GLU A 1 302 ? -0.472 14.980 34.264 1.00 57.00 302 GLU A C 1
ATOM 2386 O O . GLU A 1 302 ? 0.301 14.765 33.328 1.00 57.00 302 GLU A O 1
ATOM 2391 N N . ASN A 1 303 ? -1.021 16.177 34.514 1.00 56.88 303 ASN A N 1
ATOM 2392 C CA . ASN A 1 303 ? -0.752 17.463 33.864 1.00 56.88 303 ASN A CA 1
ATOM 2393 C C . ASN A 1 303 ? -0.447 17.384 32.353 1.00 56.88 303 ASN A C 1
ATOM 2395 O O . ASN A 1 303 ? 0.714 17.190 31.964 1.00 56.88 303 ASN A O 1
ATOM 2399 N N . PRO A 1 304 ? -1.433 17.626 31.462 1.00 57.41 304 PRO A N 1
ATOM 2400 C CA . PRO A 1 304 ? -1.149 17.708 30.042 1.00 57.41 304 PRO A CA 1
ATOM 2401 C C . PRO A 1 304 ? -0.206 18.891 29.812 1.00 57.41 304 PRO A C 1
ATOM 2403 O O . PRO A 1 304 ? -0.616 20.051 29.795 1.00 57.41 304 PRO A O 1
ATOM 2406 N N . ARG A 1 305 ? 1.089 18.598 29.618 1.00 62.41 305 ARG A N 1
ATOM 2407 C CA . ARG A 1 305 ? 2.008 19.536 28.968 1.00 62.41 305 ARG A CA 1
ATOM 2408 C C . ARG A 1 305 ? 1.263 20.069 27.751 1.00 62.41 305 ARG A C 1
ATOM 2410 O O . ARG A 1 305 ? 0.720 19.272 26.995 1.00 62.41 305 ARG A O 1
ATOM 2417 N N . TRP A 1 306 ? 1.251 21.381 27.547 1.00 63.38 306 TRP A N 1
ATOM 2418 C CA . TRP A 1 306 ? 0.558 22.030 26.425 1.00 63.38 306 TRP A CA 1
ATOM 2419 C C . TRP A 1 306 ? 0.876 21.384 25.057 1.00 63.38 306 TRP A C 1
ATOM 2421 O O . TRP A 1 306 ? 0.049 21.395 24.154 1.00 63.38 306 TRP A O 1
ATOM 2431 N N . GLN A 1 307 ? 2.038 20.731 24.937 1.00 58.38 307 GLN A N 1
ATOM 2432 C CA . GLN A 1 307 ? 2.489 19.932 23.789 1.00 58.38 307 GLN A CA 1
ATOM 2433 C C . GLN A 1 307 ? 1.673 18.651 23.514 1.00 58.38 307 GLN A C 1
ATOM 2435 O O . GLN A 1 307 ? 1.761 18.098 22.425 1.00 58.38 307 GLN A O 1
ATOM 2440 N N . LYS A 1 308 ? 0.912 18.152 24.494 1.00 59.59 308 LYS A N 1
ATOM 2441 C CA . LYS A 1 308 ? 0.055 16.958 24.404 1.00 59.59 308 LYS A CA 1
ATOM 2442 C C . LYS A 1 308 ? -1.431 17.305 24.253 1.00 59.59 308 LYS A C 1
ATOM 2444 O O . LYS A 1 308 ? -2.265 16.406 24.315 1.00 59.59 308 LYS A O 1
ATOM 2449 N N . LEU A 1 309 ? -1.780 18.581 24.066 1.00 63.47 309 LEU A N 1
ATOM 2450 C CA . LEU A 1 309 ? -3.161 18.977 23.796 1.00 63.47 309 LEU A CA 1
ATOM 2451 C C . LEU A 1 309 ? -3.580 18.453 22.421 1.00 63.47 309 LEU A C 1
ATOM 2453 O O . LEU A 1 309 ? -3.232 19.012 21.384 1.00 63.47 309 LEU A O 1
ATOM 2457 N N . ASN A 1 310 ? -4.326 17.353 22.429 1.00 76.06 310 ASN A N 1
ATOM 2458 C CA . ASN A 1 310 ? -4.894 16.748 21.239 1.00 76.06 310 ASN A CA 1
ATOM 2459 C C . ASN A 1 310 ? -6.405 17.014 21.211 1.00 76.06 310 ASN A C 1
ATOM 2461 O O . ASN A 1 310 ? -7.138 16.557 22.091 1.00 76.06 310 ASN A O 1
ATOM 2465 N N . LEU A 1 311 ? -6.873 17.724 20.180 1.00 79.06 311 LEU A N 1
ATOM 2466 C CA . LEU A 1 311 ? -8.297 18.003 19.957 1.00 79.06 311 LEU A CA 1
ATOM 2467 C C . LEU A 1 311 ? -9.140 16.721 19.977 1.00 79.06 311 LEU A C 1
ATOM 2469 O O . LEU A 1 311 ? -10.190 16.683 20.614 1.00 79.06 311 LEU A O 1
ATOM 2473 N N . ALA A 1 312 ? -8.639 15.642 19.369 1.00 80.00 312 ALA A N 1
ATOM 2474 C CA . ALA A 1 312 ? -9.329 14.358 19.351 1.00 80.00 312 ALA A CA 1
ATOM 2475 C C . ALA A 1 312 ? -9.463 13.731 20.745 1.00 80.00 312 ALA A C 1
ATOM 2477 O O . ALA A 1 312 ? -10.443 13.049 21.025 1.00 80.00 312 ALA A O 1
ATOM 2478 N N . GLN A 1 313 ? -8.497 13.963 21.638 1.00 81.62 313 GLN A N 1
ATOM 2479 C CA . GLN A 1 313 ? -8.557 13.469 23.013 1.00 81.62 313 GLN A CA 1
ATOM 2480 C C . GLN A 1 313 ? -9.574 14.254 23.846 1.00 81.62 313 GLN A C 1
ATOM 2482 O O . GLN A 1 313 ? -10.296 13.651 24.637 1.00 81.62 313 GLN A O 1
ATOM 2487 N N . SER A 1 314 ? -9.669 15.572 23.639 1.00 82.12 314 SER A N 1
ATOM 2488 C CA . SER A 1 314 ? -10.698 16.401 24.278 1.00 82.12 314 SER A CA 1
ATOM 2489 C C . SER A 1 314 ? -12.099 15.985 23.832 1.00 82.12 314 SER A C 1
ATOM 2491 O O . SER A 1 314 ? -12.957 15.731 24.673 1.00 82.12 314 SER A O 1
ATOM 2493 N N . GLN A 1 315 ? -12.304 15.832 22.521 1.00 85.50 315 GLN A N 1
ATOM 2494 C CA . GLN A 1 315 ? -13.583 15.401 21.957 1.00 85.50 315 GLN A CA 1
ATOM 2495 C C . GLN A 1 315 ? -13.966 13.991 22.428 1.00 85.50 315 GLN A C 1
ATOM 2497 O O . GLN A 1 315 ? -15.102 13.749 22.819 1.00 85.50 315 GLN A O 1
ATOM 2502 N N . ALA A 1 316 ? -13.011 13.056 22.444 1.00 85.31 316 ALA A N 1
ATOM 2503 C CA . ALA A 1 316 ? -13.235 11.712 22.967 1.00 85.31 316 ALA A CA 1
ATOM 2504 C C . ALA A 1 316 ? -13.659 11.721 24.442 1.00 85.31 316 ALA A C 1
ATOM 2506 O O . ALA A 1 316 ? -14.581 11.003 24.816 1.00 85.31 316 ALA A O 1
ATOM 2507 N N . LYS A 1 317 ? -13.002 12.536 25.277 1.00 85.94 317 LYS A N 1
ATOM 2508 C CA . LYS A 1 317 ? -13.343 12.667 26.698 1.00 85.94 317 LYS A CA 1
ATOM 2509 C C . LYS A 1 317 ? -14.777 13.156 26.874 1.00 85.94 317 LYS A C 1
ATOM 2511 O O . LYS A 1 317 ? -15.508 12.575 27.670 1.00 85.94 317 LYS A O 1
ATOM 2516 N N . GLU A 1 318 ? -15.166 14.194 26.142 1.00 88.25 318 GLU A N 1
ATOM 2517 C CA . GLU A 1 318 ? -16.517 14.758 26.186 1.00 88.25 318 GLU A CA 1
ATOM 2518 C C . GLU A 1 318 ? -17.570 13.715 25.788 1.00 88.25 318 GLU A C 1
ATOM 2520 O O . GLU A 1 318 ? -18.466 13.426 26.576 1.00 88.25 318 GLU A O 1
ATOM 2525 N N . LEU A 1 319 ? -17.383 13.052 24.640 1.00 89.19 319 LEU A N 1
ATOM 2526 C CA . LEU A 1 319 ? -18.313 12.040 24.126 1.00 89.19 319 LEU A CA 1
ATOM 2527 C C . LEU A 1 319 ? -18.475 10.828 25.058 1.00 89.19 319 LEU A C 1
ATOM 2529 O O . LEU A 1 319 ? -19.584 10.332 25.241 1.00 89.19 319 LEU A O 1
ATOM 2533 N N . ILE A 1 320 ? -17.383 10.335 25.653 1.00 88.38 320 ILE A N 1
ATOM 2534 C CA . ILE A 1 320 ? -17.456 9.194 26.582 1.00 88.38 320 ILE A CA 1
ATOM 2535 C C . ILE A 1 320 ? -18.103 9.617 27.904 1.00 88.38 320 ILE A C 1
ATOM 2537 O O . ILE A 1 320 ? -18.848 8.836 28.492 1.00 88.38 320 ILE A O 1
ATOM 2541 N N . THR A 1 321 ? -17.829 10.837 28.377 1.00 89.94 321 THR A N 1
ATOM 2542 C CA . THR A 1 321 ? -18.395 11.347 29.636 1.00 89.94 321 THR A CA 1
ATOM 2543 C C . THR A 1 321 ? -19.906 11.539 29.521 1.00 89.94 321 THR A C 1
ATOM 2545 O O . THR A 1 321 ? -20.625 11.149 30.436 1.00 89.94 321 THR A O 1
ATOM 2548 N N . ASP A 1 322 ? -20.386 12.064 28.390 1.00 91.56 322 ASP A N 1
ATOM 2549 C CA . ASP A 1 322 ? -21.817 12.247 28.108 1.00 91.56 322 ASP A CA 1
ATOM 2550 C C . ASP A 1 322 ? -22.600 10.922 28.158 1.00 91.56 322 ASP A C 1
ATOM 2552 O O . ASP A 1 322 ? -23.715 10.854 28.666 1.00 91.56 322 ASP A O 1
ATOM 2556 N N . GLN A 1 323 ? -21.979 9.824 27.714 1.00 90.75 323 GLN A N 1
ATOM 2557 C CA . GLN A 1 323 ? -22.611 8.501 27.663 1.00 90.75 323 GLN A CA 1
ATOM 2558 C C . GLN A 1 323 ? -22.174 7.551 28.790 1.00 90.75 323 GLN A C 1
ATOM 2560 O O . GLN A 1 323 ? -22.456 6.350 28.739 1.00 90.75 323 GLN A O 1
ATOM 2565 N N . LEU A 1 324 ? -21.491 8.055 29.820 1.00 89.81 324 LEU A N 1
ATOM 2566 C CA . LEU A 1 324 ? -20.788 7.224 30.800 1.00 89.81 324 LEU A CA 1
ATOM 2567 C C . LEU A 1 324 ? -21.706 6.247 31.547 1.00 89.81 324 LEU A C 1
ATOM 2569 O O . LEU A 1 324 ? -21.341 5.085 31.739 1.00 89.81 324 LEU A O 1
ATOM 2573 N N . ASP A 1 325 ? -22.902 6.687 31.939 1.00 88.75 325 ASP A N 1
ATOM 2574 C CA . ASP A 1 325 ? -23.853 5.850 32.681 1.00 88.75 325 ASP A CA 1
ATOM 2575 C C . ASP A 1 325 ? -24.367 4.676 31.837 1.00 88.75 325 ASP A C 1
ATOM 2577 O O . ASP A 1 325 ? -24.457 3.545 32.324 1.00 88.75 325 ASP A O 1
ATOM 2581 N N . ARG A 1 326 ? -24.604 4.914 30.541 1.00 90.56 326 ARG A N 1
ATOM 2582 C CA . ARG A 1 326 ? -24.971 3.876 29.567 1.00 90.56 326 ARG A CA 1
ATOM 2583 C C . ARG A 1 326 ? -23.821 2.897 29.333 1.00 90.56 326 ARG A C 1
ATOM 2585 O O . ARG A 1 326 ? -24.029 1.689 29.286 1.00 90.56 326 ARG A O 1
ATOM 2592 N N . LEU A 1 327 ? -22.593 3.390 29.192 1.00 88.81 327 LEU A N 1
ATOM 2593 C CA . LEU A 1 327 ? -21.427 2.519 29.004 1.00 88.81 327 LEU A CA 1
ATOM 2594 C C . LEU A 1 327 ? -21.192 1.638 30.244 1.00 88.81 327 LEU A C 1
ATOM 2596 O O . LEU A 1 327 ? -20.858 0.454 30.130 1.00 88.81 327 LEU A O 1
ATOM 2600 N N . ARG A 1 328 ? -21.421 2.181 31.445 1.00 89.31 328 ARG A N 1
ATOM 2601 C CA . ARG A 1 328 ? -21.341 1.433 32.707 1.00 89.31 328 ARG A CA 1
ATOM 2602 C C . ARG A 1 328 ? -22.400 0.341 32.824 1.00 89.31 328 ARG A C 1
ATOM 2604 O O . ARG A 1 328 ? -22.074 -0.717 33.353 1.00 89.31 328 ARG A O 1
ATOM 2611 N N . SER A 1 329 ? -23.630 0.550 32.352 1.00 87.88 329 SER A N 1
ATOM 2612 C CA . SER A 1 329 ? -24.629 -0.530 32.332 1.00 87.88 329 SER A CA 1
ATOM 2613 C C . SER A 1 329 ? -24.246 -1.629 31.337 1.00 87.88 329 SER A C 1
ATOM 2615 O O . SER A 1 329 ? -24.175 -2.795 31.717 1.00 87.88 329 SER A O 1
ATOM 2617 N N . LEU A 1 330 ? -23.865 -1.260 30.110 1.00 85.81 330 LEU A N 1
ATOM 2618 C CA . LEU A 1 330 ? -23.464 -2.209 29.064 1.00 85.81 330 LEU A CA 1
ATOM 2619 C C . LEU A 1 330 ? -22.247 -3.060 29.458 1.00 85.81 330 LEU A C 1
ATOM 2621 O O . LEU A 1 330 ? -22.225 -4.265 29.226 1.00 85.81 330 LEU A O 1
ATOM 2625 N N . SER A 1 331 ? -21.239 -2.457 30.091 1.00 85.00 331 SER A N 1
ATOM 2626 C CA . SER A 1 331 ? -20.033 -3.175 30.543 1.00 85.00 331 SER A CA 1
ATOM 2627 C C . SER A 1 331 ? -20.274 -4.184 31.676 1.00 85.00 331 SER A C 1
ATOM 2629 O O . SER A 1 331 ? -19.446 -5.084 31.855 1.00 85.00 331 SER A O 1
ATOM 2631 N N . LYS A 1 332 ? -21.372 -4.034 32.435 1.00 83.06 332 LYS A N 1
ATOM 2632 C CA . LYS A 1 332 ? -21.802 -4.959 33.499 1.00 83.06 332 LYS A CA 1
ATOM 2633 C C . LYS A 1 332 ? -22.662 -6.108 32.973 1.00 83.06 332 LYS A C 1
ATOM 2635 O O . LYS A 1 332 ? -22.678 -7.167 33.582 1.00 83.06 332 LYS A O 1
ATOM 2640 N N . GLU A 1 333 ? -23.376 -5.883 31.873 1.00 71.81 333 GLU A N 1
ATOM 2641 C CA . GLU A 1 333 ? -24.204 -6.889 31.191 1.00 71.81 333 GLU A CA 1
ATOM 2642 C C . GLU A 1 333 ? -23.392 -7.804 30.257 1.00 71.81 333 GLU A C 1
ATOM 2644 O O . GLU A 1 333 ? -23.915 -8.799 29.758 1.00 71.81 333 GLU A O 1
ATOM 2649 N N . ALA A 1 334 ? -22.127 -7.460 30.001 1.00 62.12 334 ALA A N 1
ATOM 2650 C CA . ALA A 1 334 ? -21.219 -8.246 29.177 1.00 62.12 334 ALA A CA 1
ATOM 2651 C C . ALA A 1 334 ? -20.805 -9.548 29.899 1.00 62.12 334 ALA A C 1
ATOM 2653 O O . ALA A 1 334 ? -20.467 -9.466 31.084 1.00 62.12 334 ALA A O 1
ATOM 2654 N N . PRO A 1 335 ? -20.802 -10.705 29.211 1.00 55.19 335 PRO A N 1
ATOM 2655 C CA . PRO A 1 335 ? -20.406 -11.992 29.787 1.00 55.19 335 PRO A CA 1
ATOM 2656 C C . PRO A 1 335 ? -18.944 -12.048 30.253 1.00 55.19 335 PRO A C 1
ATOM 2658 O O . PRO A 1 335 ? -18.107 -11.243 29.768 1.00 55.19 335 PRO A O 1
#

Sequence (335 aa):
SGSLLASADQVFARITSQLLANLSLNEFFTQLFLALILFPFIFSFMYSGYIKQRFIDQDGSAFNRIDSTTKGFRIDKTILITFLSCINLLYILFAVIQVTYLTGAFQAILPDDLTYAEYARSGFFELAGVSFINLILVLLAVKGTDRRGAAGLAVRVESLLLLAGSLVQWASAMFRMKMYIDAYGLSLQRFWVTAFMLLQLIIFILLLIKEFQARFPLFKTVVAAVLLSLVALNHVNSDAWIARHNVDRYLAVGQIDTSFFKELSSSAVPAMLNLTEVKDRGIAGIIARQLIERLDNIQNAENPRWQKLNLAQSQAKELITDQLDRLRSLSKEAP

Radius of gyration: 28.06 Å; Cα contacts (8 Å, |Δi|>4): 230; chains: 1; bounding box: 82×62×70 Å

Foldseek 3Di:
DVVVVVVVVVVVVVVVVVCVVPDPVLVVCLVVLVCLVCVVVVVVVVVVVVVVVVVVVDDPDDPDDPDDDPPDPQDDLVVLLVSLVVLLVVLVVVLVVLVCVVVCVCVVPDPPPDDPLNSLVRNLVSLLVSLVVLLVVLVCLLPNDDLDDPSNVSSLVSSVSSLVSSVSSLVSSLVSLVSNCLVANDAPVSVVSNLVSVLSVVLSVLSVVCSVPVPRPSVVVNVVSVVVSVVVVVPPQSLLVRLQRQLVSCVVPVDHDLVRNLVGPLSNLVSLVVQLVDPPLQSVLSSLVSLVVLLVVLVPPPDPDPVNDDPSSVVSNVVCVVCVVVSVVSNVSHD

Nearest PDB structures (foldseek):
  6bqt-assembly4_K  TM=2.680E-01  e=1.563E-01  Homo sapiens
  6gn0-assembly2_D  TM=2.963E-01  e=3.567E-01  Homo sapiens
  4fr3-assembly1_A-2  TM=2.878E-01  e=1.012E+00  Homo sapiens
  6qzr-assembly2_D-3  TM=2.408E-01  e=1.313E+00  Homo sapiens
  7qpg-assembly1_W  TM=3.603E-01  e=9.273E+00  Homo sapiens

pLDDT: mean 71.28, std 16.92, range [31.28, 95.44]

Solvent-accessible surface area (backbone atoms only — not comparable to full-atom values): 18980 Å² total; per-residue (Å²): 123,68,68,63,59,53,50,51,51,52,50,50,50,50,52,49,48,53,52,59,71,72,42,61,56,54,60,54,50,49,51,53,51,50,47,60,64,44,44,60,55,54,50,48,52,54,48,51,56,56,48,56,58,55,60,74,77,53,77,99,78,74,94,78,81,90,76,92,66,91,75,68,84,75,66,54,67,67,61,51,49,56,52,48,50,56,52,36,52,52,33,52,54,50,48,53,53,50,50,42,56,73,71,43,77,46,72,85,67,64,62,98,86,64,56,76,56,62,59,36,67,61,47,46,68,55,48,53,50,52,50,52,52,48,52,52,51,51,52,49,60,69,70,57,57,81,66,70,64,72,70,20,52,52,52,50,53,52,51,51,50,42,51,51,36,50,51,54,52,48,50,53,50,50,52,37,51,50,50,38,32,74,69,72,43,66,46,74,68,57,49,54,52,51,54,50,52,53,52,50,51,53,49,53,51,50,50,52,50,38,72,76,35,82,86,51,62,53,70,63,53,48,53,49,51,51,51,52,49,51,54,51,55,67,71,44,58,59,40,33,51,39,36,39,55,38,47,56,45,22,77,74,71,74,60,74,75,73,72,62,63,73,77,42,55,52,51,21,42,74,40,50,53,59,46,53,71,43,88,53,51,55,61,12,7,53,48,25,44,52,52,51,54,50,46,49,55,62,70,69,50,76,74,76,52,80,91,67,72,45,69,48,50,54,52,34,47,51,58,49,60,77,44,40,73,61,32,55,52,38,38,68,72,27,127

Mean predicted aligned error: 14.23 Å

Secondary structure (DSSP, 8-state):
-HHHHHHHHHHHHHHHHHHHHH--HHHHHHHHHHHHHHHHHHHHHHHHHHHHHHHHHS-S----------------HHHHHHHHHHHHHHHHHHHHHHHHHHTTTTTT---TT--HHHHHHSSHHHHHHHHHHHHHHHHHHHHS----SHHHHHHHHHHHHHHHHHHHHHHHHHHHHHHHHHHH---HHHHHHHHHHHHHHHHHHHHHHHHH-TT--HHHHHHHHHHHHHHHHHHS-HHHHHHHHHHHHHHHHS---SGGGGTS-GGGHHHHHHHTTSS-HHHHHHHHHHHHHHHHHHHSS----GGG--HHHHHHHHHHHHTHHHHHHHHHH--